Protein AF-A0A6N2CPQ1-F1 (afdb_monomer_lite)

Secondary structure (DSSP, 8-state):
-TTGGGS--HHHHHHHHHHHTTTT-HHHHHHHHHHHHHHHHHHHTTT--S-S--SPPP--EE-SSHHHHHHHHHHHHTHHHHTTS-SSGGG-TT-HHHHHHTT-HHHHHHHHHHTHHHHHHHHHHHHTT-------HHHHHHHHHHHHHHHHHHHHHHHHH-TT-----S-S----HHHHHIIIIIS---B-HHHHHTS-BHHHHT-SEEB-HHHHHHHHHHHHHTTT-------EEP-SB--TT-EE-GGGGG-SBPP-

pLDDT: mean 81.43, std 13.81, range [44.41, 97.12]

Foldseek 3Di:
DVVLCVPPDPVNVVVVVVVVVCPPPPQSVVVVVLVVCQCVVCVVPVVDDDHPDDDDADDAAFDQEDLRLLLLLLLVLLVCLLVLNDLHSLPDPPRLLVCLVVPNPVSLVVLLSHVVVQLVVQLVVQVVPDDPPPDDPVVNVVSSSVSSSVRSNVVSQCQQCNPPDDSPPPPSDLPPVVNLCCCCPVVVHADERNNLSSAAFCCNGVFHYKYALVVFQVVQVVVCVVVVHDDDRFSDDADRHPSDRITGGPVSRPDGHDDD

Radius of gyration: 22.78 Å; chains: 1; bounding box: 50×58×55 Å

Sequence (260 aa):
METALREGTEDAEKVRAQLLARMHDLSEFMKTLKQRFSIWYNRNHNNRLGTLWMDRFKSVLVQGEGNPLQTMAAYIDLNPVRAGLVEDPKDYRWCGYAEAVAGNEKAQRGLEVIWADYARSGIRDAGSGIRDTGSGRRGSDRLMQAASLKSALSAHRSLIFGKGASPWTHKGKLIDRKAAEKVLNAQKGELPLPVVLRCRVRYFTDGVVLGSAEFVRSYAAQWQAGRGREPVVAGTAARGAAWGDLAVVNKMRRAVFGAT

Structure (mmCIF, N/CA/C/O backbone):
data_AF-A0A6N2CPQ1-F1
#
_entry.id   AF-A0A6N2CPQ1-F1
#
loop_
_atom_site.group_PDB
_atom_site.id
_atom_site.type_symbol
_atom_site.label_atom_id
_atom_site.label_alt_id
_atom_site.label_comp_id
_atom_site.label_asym_id
_atom_site.label_entity_id
_atom_site.label_seq_id
_atom_site.pdbx_PDB_ins_code
_atom_site.Cartn_x
_atom_site.Cartn_y
_atom_site.Cartn_z
_atom_site.occupancy
_atom_site.B_iso_or_equiv
_atom_site.auth_seq_id
_atom_site.auth_comp_id
_atom_site.auth_asym_id
_atom_site.auth_atom_id
_atom_site.pdbx_PDB_model_num
ATOM 1 N N . MET A 1 1 ? -27.875 6.771 17.895 1.00 60.75 1 MET A N 1
ATOM 2 C CA . MET A 1 1 ? -26.499 7.309 18.013 1.00 60.75 1 MET A CA 1
ATOM 3 C C . MET A 1 1 ? -26.339 8.573 17.180 1.00 60.75 1 MET A C 1
ATOM 5 O O . MET A 1 1 ? -26.037 9.592 17.771 1.00 60.75 1 MET A O 1
ATOM 9 N N . GLU A 1 2 ? -26.605 8.558 15.866 1.00 63.56 2 GLU A N 1
ATOM 10 C CA . GLU A 1 2 ? -26.601 9.795 15.052 1.00 63.56 2 GLU A CA 1
ATOM 11 C C . GLU A 1 2 ? -27.627 10.833 15.521 1.00 63.56 2 GLU A C 1
ATOM 13 O O . GLU A 1 2 ? -27.307 12.012 15.571 1.00 63.56 2 GLU A O 1
ATOM 18 N N . THR A 1 3 ? -28.823 10.399 15.926 1.00 64.31 3 THR A N 1
ATOM 19 C CA . THR A 1 3 ? -29.860 11.278 16.491 1.00 64.31 3 THR A CA 1
ATOM 20 C C . THR A 1 3 ? -29.404 11.914 17.806 1.00 64.31 3 THR A C 1
ATOM 22 O O . THR A 1 3 ? -29.428 13.128 17.936 1.00 64.31 3 THR A O 1
ATOM 25 N N . ALA A 1 4 ? -28.855 11.109 18.722 1.00 62.09 4 ALA A N 1
ATOM 26 C CA . ALA A 1 4 ? -28.334 11.582 20.006 1.00 62.09 4 ALA A CA 1
ATOM 27 C C . ALA A 1 4 ? -27.177 12.590 19.850 1.00 62.09 4 ALA A C 1
ATOM 29 O O . ALA A 1 4 ? -27.110 13.560 20.586 1.00 62.09 4 ALA A O 1
ATOM 30 N N . LEU A 1 5 ? -26.295 12.418 18.858 1.00 66.88 5 LEU A N 1
ATOM 31 C CA . LEU A 1 5 ? -25.168 13.332 18.611 1.00 66.88 5 LEU A CA 1
ATOM 32 C C . LEU A 1 5 ? -25.581 14.718 18.077 1.00 66.88 5 LEU A C 1
ATOM 34 O O . LEU A 1 5 ? -24.745 15.623 18.061 1.00 66.88 5 LEU A O 1
ATOM 38 N N . ARG A 1 6 ? -26.830 14.889 17.619 1.00 73.12 6 ARG A N 1
ATOM 39 C CA . ARG A 1 6 ? -27.349 16.167 17.099 1.00 73.12 6 ARG A CA 1
ATOM 40 C C . ARG A 1 6 ? -27.916 17.078 18.184 1.00 73.12 6 ARG A C 1
ATOM 42 O O . ARG A 1 6 ? -27.986 18.279 17.963 1.00 73.12 6 ARG A O 1
ATOM 49 N N . GLU A 1 7 ? -28.309 16.525 19.327 1.00 73.44 7 GLU A N 1
ATOM 50 C CA . GLU A 1 7 ? -29.127 17.234 20.320 1.00 73.44 7 GLU A CA 1
ATOM 51 C C . GLU A 1 7 ? -28.307 17.953 21.406 1.00 73.44 7 GLU A C 1
ATOM 53 O O . GLU A 1 7 ? -28.886 18.594 22.274 1.00 73.44 7 GLU A O 1
ATOM 58 N N . GLY A 1 8 ? -26.968 17.897 21.361 1.00 75.38 8 GLY A N 1
ATOM 59 C CA . GLY A 1 8 ? -26.094 18.647 22.284 1.00 75.38 8 GLY A CA 1
ATOM 60 C C . GLY A 1 8 ? -26.306 18.324 23.770 1.00 75.38 8 GLY A C 1
ATOM 61 O O . GLY A 1 8 ? -25.942 19.118 24.632 1.00 75.38 8 GLY A O 1
ATOM 62 N N . THR A 1 9 ? -26.930 17.185 24.074 1.00 86.00 9 THR A N 1
ATOM 63 C CA . THR A 1 9 ? -27.229 16.751 25.440 1.00 86.00 9 THR A CA 1
ATOM 64 C C . THR A 1 9 ? -25.965 16.286 26.164 1.00 86.00 9 THR A C 1
ATOM 66 O O . THR A 1 9 ? -24.956 15.953 25.542 1.00 86.00 9 THR A O 1
ATOM 69 N N . GLU A 1 10 ? -26.013 16.204 27.495 1.00 85.25 10 GLU A N 1
ATOM 70 C CA . GLU A 1 10 ? -24.884 15.710 28.297 1.00 85.25 10 GLU A CA 1
ATOM 71 C C . GLU A 1 10 ? -24.448 14.291 27.875 1.00 85.25 10 GLU A C 1
ATOM 73 O O . GLU A 1 10 ? -23.258 13.982 27.791 1.00 85.25 10 GLU A O 1
ATOM 78 N N . ASP A 1 11 ? -25.411 13.437 27.524 1.00 83.69 11 ASP A N 1
ATOM 79 C CA . ASP A 1 11 ? -25.142 12.100 26.994 1.00 83.69 11 ASP A CA 1
ATOM 80 C C . ASP A 1 11 ? -24.505 12.144 25.597 1.00 83.69 11 ASP A C 1
ATOM 82 O O . ASP A 1 11 ? -23.614 11.344 25.297 1.00 83.69 11 ASP A O 1
ATOM 86 N N . ALA A 1 12 ? -24.903 13.096 24.747 1.00 84.62 12 ALA A N 1
ATOM 87 C CA . ALA A 1 12 ? -24.281 13.313 23.443 1.00 84.62 12 ALA A CA 1
ATOM 88 C C . ALA A 1 12 ? -22.807 13.716 23.577 1.00 84.62 12 ALA A C 1
ATOM 90 O O . ALA A 1 12 ? -21.958 13.196 22.846 1.00 84.62 12 ALA A O 1
ATOM 91 N N . GLU A 1 13 ? -22.494 14.588 24.537 1.00 86.31 13 GLU A N 1
ATOM 92 C CA . GLU A 1 13 ? -21.126 15.021 24.829 1.00 86.31 13 GLU A CA 1
ATOM 93 C C . GLU A 1 13 ? -20.269 13.881 25.393 1.00 86.31 13 GLU A C 1
ATOM 95 O O . GLU A 1 13 ? -19.141 13.673 24.937 1.00 86.31 13 GLU A O 1
ATOM 100 N N . LYS A 1 14 ? -20.821 13.044 26.283 1.00 86.56 14 LYS A N 1
ATOM 101 C CA . LYS A 1 14 ? -20.143 11.817 26.749 1.00 86.56 14 LYS A CA 1
ATOM 102 C C . LYS A 1 14 ? -19.814 10.878 25.587 1.00 86.56 14 LYS A C 1
ATOM 104 O O . LYS A 1 14 ? -18.692 10.374 25.491 1.00 86.56 14 LYS A O 1
ATOM 109 N N . VAL A 1 15 ? -20.757 10.666 24.666 1.00 84.88 15 VAL A N 1
ATOM 110 C CA . VAL A 1 15 ? -20.534 9.837 23.469 1.00 84.88 15 VAL A CA 1
ATOM 111 C C . VAL A 1 15 ? -19.494 10.471 22.539 1.00 84.88 15 VAL A C 1
ATOM 113 O O . VAL A 1 15 ? -18.628 9.763 22.018 1.00 84.88 15 VAL A O 1
ATOM 116 N N . ARG A 1 16 ? -19.528 11.794 22.340 1.00 85.31 16 ARG A N 1
ATOM 117 C CA . ARG A 1 16 ? -18.537 12.521 21.533 1.00 85.31 16 ARG A CA 1
ATOM 118 C C . ARG A 1 16 ? -17.134 12.367 22.116 1.00 85.31 16 ARG A C 1
ATOM 120 O O . ARG A 1 16 ? -16.220 12.018 21.373 1.00 85.31 16 ARG A O 1
ATOM 127 N N . ALA A 1 17 ? -16.971 12.543 23.425 1.00 87.00 17 ALA A N 1
ATOM 128 C CA . ALA A 1 17 ? -15.690 12.368 24.106 1.00 87.00 17 ALA A CA 1
ATOM 129 C C . ALA A 1 17 ? -15.122 10.951 23.909 1.00 87.00 17 ALA A C 1
ATOM 131 O O . ALA A 1 17 ? -13.950 10.790 23.565 1.00 87.00 17 ALA A O 1
ATOM 132 N N . GLN A 1 18 ? -15.965 9.919 24.029 1.00 83.88 18 GLN A N 1
ATOM 133 C CA . GLN A 1 18 ? -15.564 8.529 23.776 1.00 83.88 18 GLN A CA 1
ATOM 134 C C . GLN A 1 18 ? -15.134 8.283 22.323 1.00 83.88 18 GLN A C 1
ATOM 136 O O . GLN A 1 18 ? -14.213 7.506 22.071 1.00 83.88 18 GLN A O 1
ATOM 141 N N . LEU A 1 19 ? -15.793 8.922 21.351 1.00 84.50 19 LEU A N 1
ATOM 142 C CA . LEU A 1 19 ? -15.410 8.823 19.942 1.00 84.50 19 LEU A CA 1
ATOM 143 C C . LEU A 1 19 ? -14.087 9.535 19.661 1.00 84.50 19 LEU A C 1
ATOM 145 O O . LEU A 1 19 ? -13.220 8.953 19.011 1.00 84.50 19 LEU A O 1
ATOM 149 N N . LEU A 1 20 ? -13.916 10.755 20.178 1.00 86.75 20 LEU A N 1
ATOM 150 C CA . LEU A 1 20 ? -12.696 11.547 20.013 1.00 86.75 20 LEU A CA 1
ATOM 151 C C . LEU A 1 20 ? -11.476 10.825 20.592 1.00 86.75 20 LEU A C 1
ATOM 153 O O . LEU A 1 20 ? -10.445 10.747 19.927 1.00 86.75 20 LEU A O 1
ATOM 157 N N . ALA A 1 21 ? -11.615 10.202 21.768 1.00 86.25 21 ALA A N 1
ATOM 158 C CA . ALA A 1 21 ? -10.547 9.420 22.394 1.00 86.25 21 ALA A CA 1
ATOM 159 C C . ALA A 1 21 ? -10.020 8.273 21.504 1.00 86.25 21 ALA A C 1
ATOM 161 O O . ALA A 1 21 ? -8.889 7.825 21.675 1.00 86.25 21 ALA A O 1
ATOM 162 N N . ARG A 1 22 ? -10.818 7.805 20.534 1.00 87.62 22 ARG A N 1
ATOM 163 C CA . ARG A 1 22 ? -10.474 6.698 19.626 1.00 87.62 22 ARG A CA 1
ATOM 164 C C . ARG A 1 22 ? -9.894 7.158 18.284 1.00 87.62 22 ARG A C 1
ATOM 166 O O . ARG A 1 22 ? -9.389 6.320 17.542 1.00 87.62 22 ARG A O 1
ATOM 173 N N . MET A 1 23 ? -9.956 8.450 17.940 1.00 81.88 23 MET A N 1
ATOM 174 C CA . MET A 1 23 ? -9.695 8.950 16.574 1.00 81.88 23 MET A CA 1
ATOM 175 C C . MET A 1 23 ? -8.249 8.800 16.068 1.00 81.88 23 MET A C 1
ATOM 177 O O . MET A 1 23 ? -8.006 8.980 14.877 1.00 81.88 23 MET A O 1
ATOM 181 N N . HIS A 1 24 ? -7.308 8.400 16.923 1.00 84.94 24 HIS A N 1
ATOM 182 C CA . HIS A 1 24 ? -5.911 8.151 16.548 1.00 84.94 24 HIS A CA 1
ATOM 183 C C . HIS A 1 24 ? -5.465 6.699 16.770 1.00 84.94 24 HIS A C 1
ATOM 185 O O . HIS A 1 24 ? -4.297 6.374 16.560 1.00 84.94 24 HIS A O 1
ATOM 191 N N . ASP A 1 25 ? -6.388 5.809 17.148 1.00 90.12 25 ASP A N 1
ATOM 192 C CA . ASP A 1 25 ? -6.114 4.380 17.279 1.00 90.12 25 ASP A CA 1
ATOM 193 C C . ASP A 1 25 ? -6.592 3.631 16.027 1.00 90.12 25 ASP A C 1
ATOM 195 O O . ASP A 1 25 ? -7.787 3.426 15.785 1.00 90.12 25 ASP A O 1
ATOM 199 N N . LEU A 1 26 ? -5.625 3.183 15.221 1.00 90.75 26 LEU A N 1
ATOM 200 C CA . LEU A 1 26 ? -5.887 2.421 14.002 1.00 90.75 26 LEU A CA 1
ATOM 201 C C . LEU A 1 26 ? -6.669 1.125 14.273 1.00 90.75 26 LEU A C 1
ATOM 203 O O . LEU A 1 26 ? -7.480 0.710 13.443 1.00 90.75 26 LEU A O 1
ATOM 207 N N . SER A 1 27 ? -6.453 0.481 15.420 1.00 91.69 27 SER A N 1
ATOM 208 C CA . SER A 1 27 ? -7.159 -0.748 15.790 1.00 91.69 27 SER A CA 1
ATOM 209 C C . SER A 1 27 ? -8.636 -0.479 16.037 1.00 91.69 27 SER A C 1
ATOM 211 O O . SER A 1 27 ? -9.485 -1.232 15.552 1.00 91.69 27 SER A O 1
ATOM 213 N N . GLU A 1 28 ? -8.949 0.615 16.728 1.00 92.44 28 GLU A N 1
ATOM 214 C CA . GLU A 1 28 ? -10.327 1.042 16.974 1.00 92.44 28 GLU A CA 1
ATOM 215 C C . GLU A 1 28 ? -11.036 1.479 15.688 1.00 92.44 28 GLU A C 1
ATOM 217 O O . GLU A 1 28 ? -12.197 1.106 15.459 1.00 92.44 28 GLU A O 1
ATOM 222 N N . PHE A 1 29 ? -10.325 2.184 14.802 1.00 92.00 29 PHE A N 1
ATOM 223 C CA . PHE A 1 29 ? -10.821 2.512 13.467 1.00 92.00 29 PHE A CA 1
ATOM 224 C C . PHE A 1 29 ? -11.155 1.244 12.667 1.00 92.00 29 PHE A C 1
ATOM 226 O O . PHE A 1 29 ? -12.296 1.059 12.232 1.00 92.00 29 PHE A O 1
ATOM 233 N N . MET A 1 30 ? -10.195 0.323 12.530 1.00 94.38 30 MET A N 1
ATOM 234 C CA . MET A 1 30 ? -10.367 -0.900 11.740 1.00 94.38 30 MET A CA 1
ATOM 235 C C . MET A 1 30 ? -11.442 -1.823 12.316 1.00 94.38 30 MET A C 1
ATOM 237 O O . MET A 1 30 ? -12.194 -2.433 11.551 1.00 94.38 30 MET A O 1
ATOM 241 N N . LYS A 1 31 ? -11.553 -1.918 13.647 1.00 92.25 31 LYS A N 1
ATOM 242 C CA . LYS A 1 31 ? -12.623 -2.663 14.327 1.00 92.25 31 LYS A CA 1
ATOM 243 C C . LYS A 1 31 ? -13.991 -2.100 13.957 1.00 92.25 31 LYS A C 1
ATOM 245 O O . LYS A 1 31 ? -14.867 -2.851 13.528 1.00 92.25 31 LYS A O 1
ATOM 250 N N . THR A 1 32 ? -14.151 -0.782 14.067 1.00 91.69 32 THR A N 1
ATOM 251 C CA . THR A 1 32 ? -15.413 -0.098 13.756 1.00 91.69 32 THR A CA 1
ATOM 252 C C . THR A 1 32 ? -15.788 -0.275 12.289 1.00 91.69 32 THR A C 1
ATOM 254 O O . THR A 1 32 ? -16.914 -0.676 11.993 1.00 91.69 32 THR A O 1
ATOM 257 N N . LEU A 1 33 ? -14.836 -0.051 11.378 1.00 93.44 33 LEU A N 1
ATOM 258 C CA . LEU A 1 33 ? -15.023 -0.215 9.937 1.00 93.44 33 LEU A CA 1
ATOM 259 C C . LEU A 1 33 ? -15.486 -1.638 9.593 1.00 93.44 33 LEU A C 1
ATOM 261 O O . LEU A 1 33 ? -16.544 -1.821 8.989 1.00 93.44 33 LEU A O 1
ATOM 265 N N . LYS A 1 34 ? -14.726 -2.654 10.025 1.00 94.44 34 LYS A N 1
ATOM 266 C CA . LYS A 1 34 ? -15.024 -4.063 9.733 1.00 94.44 34 LYS A CA 1
ATOM 267 C C . LYS A 1 34 ? -16.373 -4.496 10.296 1.00 94.44 34 LYS A C 1
ATOM 269 O O . LYS A 1 34 ? -17.116 -5.207 9.614 1.00 94.44 34 LYS A O 1
ATOM 274 N N . GLN A 1 35 ? -16.702 -4.077 11.518 1.00 92.62 35 GLN A N 1
ATOM 275 C CA . GLN A 1 35 ? -17.966 -4.430 12.160 1.00 92.62 35 GLN A CA 1
ATOM 276 C C . GLN A 1 35 ? -19.154 -3.794 11.433 1.00 92.62 35 GLN A C 1
ATOM 278 O O . GLN A 1 35 ? -20.087 -4.502 11.055 1.00 92.62 35 GLN A O 1
ATOM 283 N N . ARG A 1 36 ? -19.113 -2.475 11.196 1.00 93.62 36 ARG A N 1
ATOM 284 C CA . ARG A 1 36 ? -20.202 -1.746 10.528 1.00 93.62 36 ARG A CA 1
ATOM 285 C C . ARG A 1 36 ? -20.434 -2.267 9.114 1.00 93.62 36 ARG A C 1
ATOM 287 O O . ARG A 1 36 ? -21.580 -2.520 8.750 1.00 93.62 36 ARG A O 1
ATOM 294 N N . PHE A 1 37 ? -19.358 -2.503 8.365 1.00 95.44 37 PHE A N 1
ATOM 295 C CA . PHE A 1 37 ? -19.455 -3.050 7.017 1.00 95.44 37 PHE A CA 1
ATOM 296 C C . PHE A 1 37 ? -20.004 -4.480 7.007 1.00 95.44 37 PHE A C 1
ATOM 298 O O . PHE A 1 37 ? -20.871 -4.769 6.195 1.00 95.44 37 PHE A O 1
ATOM 305 N N . SER A 1 38 ? -19.583 -5.358 7.930 1.00 95.06 38 SER A N 1
ATOM 306 C CA . SER A 1 38 ? -20.130 -6.727 8.003 1.00 95.06 38 SER A CA 1
ATOM 307 C C . SER A 1 38 ? -21.630 -6.724 8.280 1.00 95.06 38 SER A C 1
ATOM 309 O O . SER A 1 38 ? -22.371 -7.462 7.641 1.00 95.06 38 SER A O 1
ATOM 311 N N . ILE A 1 39 ? -22.082 -5.876 9.212 1.00 93.94 39 ILE A N 1
ATOM 312 C CA . ILE A 1 39 ? -23.504 -5.744 9.552 1.00 93.94 39 ILE A CA 1
ATOM 313 C C . ILE A 1 39 ? -24.304 -5.292 8.329 1.00 93.94 39 ILE A C 1
ATOM 315 O O . ILE A 1 39 ? -25.324 -5.897 8.013 1.00 93.94 39 ILE A O 1
ATOM 319 N N . TRP A 1 40 ? -23.846 -4.237 7.652 1.00 95.81 40 TRP A N 1
ATOM 320 C CA . TRP A 1 40 ? -24.489 -3.741 6.437 1.00 95.81 40 TRP A CA 1
ATOM 321 C C . TRP A 1 40 ? -24.489 -4.804 5.331 1.00 95.81 40 TRP A C 1
ATOM 323 O O . TRP A 1 40 ? -25.544 -5.164 4.822 1.00 95.81 40 TRP A O 1
ATOM 333 N N . TYR A 1 41 ? -23.329 -5.383 5.019 1.00 96.12 41 TYR A N 1
ATOM 334 C CA . TYR A 1 41 ? -23.179 -6.355 3.940 1.00 96.12 41 TYR A CA 1
ATOM 335 C C . TYR A 1 41 ? -24.065 -7.584 4.151 1.00 96.12 41 TYR A C 1
ATOM 337 O O . TYR A 1 41 ? -24.803 -7.958 3.244 1.00 96.12 41 TYR A O 1
ATOM 345 N N . ASN A 1 42 ? -24.047 -8.171 5.352 1.00 95.56 42 ASN A N 1
ATOM 346 C CA . ASN A 1 42 ? -24.849 -9.349 5.677 1.00 95.56 42 ASN A CA 1
ATOM 347 C C . ASN A 1 42 ? -26.350 -9.078 5.527 1.00 95.56 42 ASN A C 1
ATOM 349 O O . ASN A 1 42 ? -27.054 -9.891 4.935 1.00 95.56 42 ASN A O 1
ATOM 353 N N . ARG A 1 43 ? -26.834 -7.917 5.993 1.00 94.88 43 ARG A N 1
ATOM 354 C CA . ARG A 1 43 ? -28.240 -7.513 5.818 1.00 94.88 43 ARG A CA 1
ATOM 355 C C . ARG A 1 43 ? -28.605 -7.350 4.344 1.00 94.88 43 ARG A C 1
ATOM 357 O O . ARG A 1 43 ? -29.664 -7.803 3.926 1.00 94.88 43 ARG A O 1
ATOM 364 N N . ASN A 1 44 ? -27.719 -6.739 3.562 1.00 96.31 44 ASN A N 1
ATOM 365 C CA . ASN A 1 44 ? -27.952 -6.445 2.150 1.00 96.31 44 ASN A CA 1
ATOM 366 C C . ASN A 1 44 ? -27.745 -7.651 1.213 1.00 96.31 44 ASN A C 1
ATOM 368 O O . ASN A 1 44 ? -28.163 -7.583 0.063 1.00 96.31 44 ASN A O 1
ATOM 372 N N . HIS A 1 45 ? -27.142 -8.748 1.685 1.00 93.81 45 HIS A N 1
ATOM 373 C CA . HIS A 1 45 ? -26.876 -9.958 0.896 1.00 93.81 45 HIS A CA 1
ATOM 374 C C . HIS A 1 45 ? -27.560 -11.168 1.537 1.00 93.81 45 HIS A C 1
ATOM 376 O O . HIS A 1 45 ? -26.923 -11.995 2.193 1.00 93.81 45 HIS A O 1
ATOM 382 N N . ASN A 1 46 ? -28.882 -11.237 1.352 1.00 94.06 46 ASN A N 1
ATOM 383 C CA . ASN A 1 46 ? -29.736 -12.359 1.761 1.00 94.06 46 ASN A CA 1
ATOM 384 C C . ASN A 1 46 ? -29.685 -12.670 3.263 1.00 94.06 46 ASN A C 1
ATOM 386 O O . ASN A 1 46 ? -29.792 -13.827 3.661 1.00 94.06 46 ASN A O 1
ATOM 390 N N . ASN A 1 47 ? -29.518 -11.636 4.093 1.00 93.38 47 ASN A N 1
ATOM 391 C CA . ASN A 1 47 ? -29.453 -11.768 5.546 1.00 93.38 47 ASN A CA 1
ATOM 392 C C . ASN A 1 47 ? -28.431 -12.833 6.003 1.00 93.38 47 ASN A C 1
ATOM 394 O O . ASN A 1 47 ? -28.707 -13.639 6.894 1.00 93.38 47 ASN A O 1
ATOM 398 N N . ARG A 1 48 ? -27.257 -12.859 5.352 1.00 95.06 48 ARG A N 1
ATOM 399 C CA . ARG A 1 48 ? -26.163 -13.796 5.646 1.00 95.06 48 ARG A CA 1
ATOM 400 C C . ARG A 1 48 ? -25.823 -13.811 7.136 1.00 95.06 48 ARG A C 1
ATOM 402 O O . ARG A 1 48 ? -25.769 -12.772 7.791 1.00 95.06 48 ARG A O 1
ATOM 409 N N . LEU A 1 49 ? -25.485 -14.989 7.648 1.00 88.50 49 LEU A N 1
ATOM 410 C CA . LEU A 1 49 ? -24.978 -15.170 9.006 1.00 88.50 49 LEU A CA 1
ATOM 411 C C . LEU A 1 49 ? -23.464 -15.426 8.980 1.00 88.50 49 LEU A C 1
ATOM 413 O O . LEU A 1 49 ? -22.929 -15.963 8.010 1.00 88.50 49 LEU A O 1
ATOM 417 N N . GLY A 1 50 ? -22.773 -15.043 10.054 1.00 86.94 50 GLY A N 1
ATOM 418 C CA . GLY A 1 50 ? -21.342 -15.303 10.232 1.00 86.94 50 GLY A CA 1
ATOM 419 C C . GLY A 1 50 ? -20.408 -14.153 9.840 1.00 86.94 50 GLY A C 1
ATOM 420 O O . GLY A 1 50 ? -20.825 -13.015 9.599 1.00 86.94 50 GLY A O 1
ATOM 421 N N . THR A 1 51 ? -19.108 -14.453 9.847 1.00 88.88 51 THR A N 1
ATOM 422 C CA . THR A 1 51 ? -18.035 -13.481 9.619 1.00 88.88 51 THR A CA 1
ATOM 423 C C . THR A 1 51 ? -17.854 -13.182 8.130 1.00 88.88 51 THR A C 1
ATOM 425 O O . THR A 1 51 ? -17.928 -14.063 7.276 1.00 88.88 51 THR A O 1
ATOM 428 N N . LEU A 1 52 ? -17.612 -11.908 7.810 1.00 92.75 52 LEU A N 1
ATOM 429 C CA . LEU A 1 52 ? -17.250 -11.474 6.456 1.00 92.75 52 LEU A CA 1
ATOM 430 C C . LEU A 1 52 ? -15.730 -11.440 6.247 1.00 92.75 52 LEU A C 1
ATOM 432 O O . LEU A 1 52 ? -15.232 -11.667 5.150 1.00 92.75 52 LEU A O 1
ATOM 436 N N . TRP A 1 53 ? -14.987 -11.142 7.311 1.00 91.56 53 TRP A N 1
ATOM 437 C CA . TRP A 1 53 ? -13.537 -10.993 7.288 1.00 91.56 53 TRP A CA 1
ATOM 438 C C . TRP A 1 53 ? -12.875 -12.249 7.851 1.00 91.56 53 TRP A C 1
ATOM 440 O O . TRP A 1 53 ? -13.343 -12.776 8.858 1.00 91.56 53 TRP A O 1
ATOM 450 N N . ME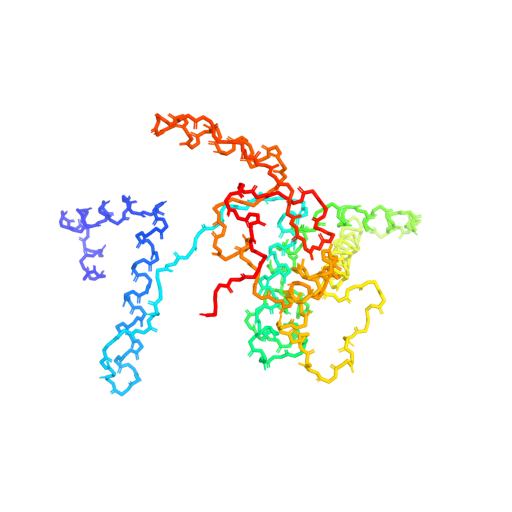T A 1 54 ? -11.771 -12.687 7.244 1.00 87.06 54 MET A N 1
ATOM 451 C CA . MET A 1 54 ? -11.002 -13.837 7.739 1.00 87.06 54 MET A CA 1
ATOM 452 C C . MET A 1 54 ? -10.110 -13.451 8.925 1.00 87.06 54 MET A C 1
ATOM 454 O O . MET A 1 54 ? -10.320 -13.908 10.042 1.00 87.06 54 MET A O 1
ATOM 458 N N . ASP A 1 55 ? -9.145 -12.557 8.692 1.00 87.62 55 ASP A N 1
ATOM 459 C CA . ASP A 1 55 ? -8.085 -12.246 9.654 1.00 87.62 55 ASP A CA 1
ATOM 460 C C . ASP A 1 55 ? -8.175 -10.836 10.259 1.00 87.62 55 ASP A C 1
ATOM 462 O O . ASP A 1 55 ? -8.853 -9.914 9.769 1.00 87.62 55 ASP A O 1
ATOM 466 N N . ARG A 1 56 ? -7.392 -10.635 11.328 1.00 88.44 56 ARG A N 1
ATOM 467 C CA . ARG A 1 56 ? -7.062 -9.299 11.846 1.00 88.44 56 ARG A CA 1
ATOM 468 C C . ARG A 1 56 ? -6.341 -8.473 10.778 1.00 88.44 56 ARG A C 1
ATOM 470 O O . ARG A 1 56 ? -5.678 -9.009 9.895 1.00 88.44 56 ARG A O 1
ATOM 477 N N . PHE A 1 57 ? -6.491 -7.148 10.848 1.00 90.31 57 PHE A N 1
ATOM 478 C CA . PHE A 1 57 ? -5.756 -6.273 9.935 1.00 90.31 57 PHE A CA 1
ATOM 479 C C . PHE A 1 57 ? -4.251 -6.368 10.215 1.00 90.31 57 PHE A C 1
ATOM 481 O O . PHE A 1 57 ? -3.830 -6.638 11.342 1.00 90.31 57 PHE A O 1
ATOM 488 N N . LYS A 1 58 ? -3.454 -6.170 9.169 1.00 87.75 58 LYS A N 1
ATOM 489 C CA . LYS A 1 58 ? -2.000 -6.061 9.262 1.00 87.75 58 LYS A CA 1
ATOM 490 C C . LYS A 1 58 ? -1.629 -4.584 9.210 1.00 87.75 58 LYS A C 1
ATOM 492 O O . LYS A 1 58 ? -2.310 -3.812 8.539 1.00 87.75 58 LYS A O 1
ATOM 497 N N . SER A 1 59 ? -0.575 -4.206 9.923 1.00 89.06 59 SER A N 1
ATOM 498 C CA . SER A 1 59 ? -0.040 -2.847 9.923 1.00 89.06 59 SER A CA 1
ATOM 499 C C . SER A 1 59 ? 1.470 -2.927 9.786 1.00 89.06 59 SER A C 1
ATOM 501 O O . SER A 1 59 ? 2.123 -3.589 10.592 1.00 89.06 59 SER A O 1
ATOM 503 N N . VAL A 1 60 ? 1.993 -2.286 8.745 1.00 90.44 60 VAL A N 1
ATOM 504 C CA . VAL A 1 60 ? 3.424 -2.195 8.459 1.00 90.44 60 VAL A CA 1
ATOM 505 C C . VAL A 1 60 ? 3.776 -0.716 8.458 1.00 90.44 60 VAL A C 1
ATOM 507 O O . VAL A 1 60 ? 3.187 0.048 7.695 1.00 90.44 60 VAL A O 1
ATOM 510 N N . LEU A 1 61 ? 4.724 -0.305 9.298 1.00 92.50 61 LEU A N 1
ATOM 511 C CA . LEU A 1 61 ? 5.264 1.048 9.234 1.00 92.50 61 LEU A CA 1
ATOM 512 C C . LEU A 1 61 ? 6.189 1.162 8.020 1.00 92.50 61 LEU A C 1
ATOM 514 O O . LEU A 1 61 ? 7.111 0.364 7.880 1.00 92.50 61 LEU A O 1
ATOM 518 N N . VAL A 1 62 ? 5.966 2.151 7.160 1.00 94.00 62 VAL A N 1
ATOM 519 C CA . VAL A 1 62 ? 6.760 2.357 5.941 1.00 94.00 62 VAL A CA 1
ATOM 520 C C . VAL A 1 62 ? 7.459 3.708 6.022 1.00 94.00 62 VAL A C 1
ATOM 522 O O . VAL A 1 62 ? 6.823 4.699 6.378 1.00 94.00 62 VAL A O 1
ATOM 525 N N . GLN A 1 63 ? 8.751 3.756 5.692 1.00 95.12 63 GLN A N 1
ATOM 526 C CA . GLN A 1 63 ? 9.459 5.024 5.521 1.00 95.12 63 GLN A CA 1
ATOM 527 C C . GLN A 1 63 ? 8.793 5.833 4.400 1.00 95.12 63 GLN A C 1
ATOM 529 O O . GLN A 1 63 ? 8.608 5.333 3.292 1.00 95.12 63 GLN A O 1
ATOM 534 N N . GLY A 1 64 ? 8.410 7.073 4.704 1.00 93.31 64 GLY A N 1
ATOM 535 C CA . GLY A 1 64 ? 7.536 7.904 3.867 1.00 93.31 64 GLY A CA 1
ATOM 536 C C . GLY A 1 64 ? 8.192 8.544 2.644 1.00 93.31 64 GLY A C 1
ATOM 537 O O . GLY A 1 64 ? 7.671 9.531 2.140 1.00 93.31 64 GLY A O 1
ATOM 538 N N . GLU A 1 65 ? 9.322 8.022 2.179 1.00 91.88 65 GLU A N 1
ATOM 539 C CA . GLU A 1 65 ? 10.083 8.578 1.062 1.00 91.88 65 GLU A CA 1
ATOM 540 C C . GLU A 1 65 ? 10.937 7.503 0.382 1.00 91.88 65 GLU A C 1
ATOM 542 O O . GLU A 1 65 ? 11.120 6.400 0.909 1.00 91.88 65 GLU A O 1
ATOM 547 N N . GLY A 1 66 ? 11.462 7.846 -0.796 1.00 92.75 66 GLY A N 1
ATOM 548 C CA . GLY A 1 66 ? 12.429 7.035 -1.522 1.00 92.75 66 GLY A CA 1
ATOM 549 C C . GLY A 1 66 ? 11.927 5.640 -1.905 1.00 92.75 66 GLY A C 1
ATOM 550 O O . GLY A 1 66 ? 10.732 5.381 -2.083 1.00 92.75 66 GLY A O 1
ATOM 551 N N . ASN A 1 67 ? 12.882 4.724 -2.039 1.00 93.19 67 ASN A N 1
ATOM 552 C CA . ASN A 1 67 ? 12.653 3.361 -2.503 1.00 93.19 67 ASN A CA 1
ATOM 553 C C . ASN A 1 67 ? 11.652 2.547 -1.640 1.00 93.19 67 ASN A C 1
ATOM 555 O O . ASN A 1 67 ? 10.829 1.837 -2.229 1.00 93.19 67 ASN A O 1
ATOM 559 N N . PRO A 1 68 ? 11.610 2.655 -0.291 1.00 94.06 68 PRO A N 1
ATOM 560 C CA . PRO A 1 68 ? 10.593 1.972 0.516 1.00 94.06 68 PRO A CA 1
ATOM 561 C C . PRO A 1 68 ? 9.152 2.356 0.157 1.00 94.06 68 PRO A C 1
ATOM 563 O O . PRO A 1 68 ? 8.309 1.471 -0.028 1.00 94.06 68 PRO A O 1
ATOM 566 N N . LEU A 1 69 ? 8.875 3.657 0.010 1.00 95.31 69 LEU A N 1
ATOM 567 C CA . LEU A 1 69 ? 7.549 4.147 -0.363 1.00 95.31 69 LEU A CA 1
ATOM 568 C C . LEU A 1 69 ? 7.191 3.747 -1.803 1.00 95.31 69 LEU A C 1
ATOM 570 O O . LEU A 1 69 ? 6.089 3.253 -2.047 1.00 95.31 69 LEU A O 1
ATOM 574 N N . GLN A 1 70 ? 8.133 3.895 -2.740 1.00 95.44 70 GLN A N 1
ATOM 575 C CA . GLN A 1 70 ? 7.963 3.521 -4.153 1.00 95.44 70 GLN A CA 1
ATOM 576 C C . GLN A 1 70 ? 7.642 2.033 -4.316 1.00 95.44 70 GLN A C 1
ATOM 578 O O . GLN A 1 70 ? 6.706 1.661 -5.029 1.00 95.44 70 GLN A O 1
ATOM 583 N N . THR A 1 71 ? 8.384 1.182 -3.606 1.00 94.88 71 THR A N 1
ATOM 584 C CA . THR A 1 71 ? 8.202 -0.271 -3.639 1.00 94.88 71 THR A CA 1
ATOM 585 C C . THR A 1 71 ? 6.869 -0.678 -3.015 1.00 94.88 71 THR A C 1
ATOM 587 O O . THR A 1 71 ? 6.175 -1.524 -3.577 1.00 94.88 71 THR A O 1
ATOM 590 N N . MET A 1 72 ? 6.466 -0.063 -1.896 1.00 95.50 72 MET A N 1
ATOM 591 C CA . MET A 1 72 ? 5.159 -0.331 -1.285 1.00 95.50 72 MET A CA 1
ATOM 592 C C . MET A 1 72 ? 4.004 0.094 -2.201 1.00 95.50 72 MET A C 1
ATOM 594 O O . MET A 1 72 ? 3.054 -0.669 -2.368 1.00 95.50 72 MET A O 1
ATOM 598 N N . ALA A 1 73 ? 4.092 1.269 -2.832 1.00 96.06 73 ALA A N 1
ATOM 599 C CA . ALA A 1 73 ? 3.081 1.737 -3.778 1.00 96.06 73 ALA A CA 1
ATOM 600 C C . ALA A 1 73 ? 2.920 0.757 -4.952 1.00 96.06 73 ALA A C 1
ATOM 602 O O . ALA A 1 73 ? 1.825 0.251 -5.186 1.00 96.06 73 ALA A O 1
ATOM 603 N N . ALA A 1 74 ? 4.027 0.387 -5.607 1.00 95.06 74 ALA A N 1
ATOM 604 C CA . ALA A 1 74 ? 4.010 -0.598 -6.689 1.00 95.06 74 ALA A CA 1
ATOM 605 C C . ALA A 1 74 ? 3.498 -1.971 -6.226 1.00 95.06 74 ALA A C 1
ATOM 607 O O . ALA A 1 74 ? 2.757 -2.640 -6.950 1.00 95.06 74 ALA A O 1
ATOM 608 N N . TYR A 1 75 ? 3.850 -2.395 -5.007 1.00 94.81 75 TYR A N 1
ATOM 609 C CA . TYR A 1 75 ? 3.319 -3.622 -4.427 1.00 94.81 75 TYR A CA 1
ATOM 610 C C . TYR A 1 75 ? 1.797 -3.544 -4.283 1.00 94.81 75 TYR A C 1
ATOM 612 O O . TYR A 1 75 ? 1.117 -4.485 -4.684 1.00 94.81 75 TYR A O 1
ATOM 620 N N . ILE A 1 76 ? 1.242 -2.447 -3.764 1.00 95.50 76 ILE A N 1
ATOM 621 C CA . ILE A 1 76 ? -0.208 -2.266 -3.609 1.00 95.50 76 ILE A CA 1
ATOM 622 C C . ILE A 1 76 ? -0.910 -2.241 -4.968 1.00 95.50 76 ILE A C 1
ATOM 624 O O . ILE A 1 76 ? -1.886 -2.971 -5.145 1.00 95.50 76 ILE A O 1
ATOM 628 N N . ASP A 1 77 ? -0.398 -1.472 -5.928 1.00 96.19 77 ASP A N 1
ATOM 629 C CA . ASP A 1 77 ? -1.005 -1.340 -7.257 1.00 96.19 77 ASP A CA 1
ATOM 630 C C . ASP A 1 77 ? -0.988 -2.662 -8.039 1.00 96.19 77 ASP A C 1
ATOM 632 O O . ASP A 1 77 ? -1.879 -2.916 -8.841 1.00 96.19 77 ASP A O 1
ATOM 636 N N . LEU A 1 78 ? -0.055 -3.571 -7.738 1.00 93.75 78 LEU A N 1
ATOM 637 C CA . LEU A 1 78 ? -0.015 -4.923 -8.306 1.00 93.75 78 LEU A CA 1
ATOM 638 C C . LEU A 1 78 ? -0.965 -5.938 -7.641 1.00 93.75 78 LEU A C 1
ATOM 640 O O . LEU A 1 78 ? -1.066 -7.063 -8.128 1.00 93.75 78 LEU A O 1
ATOM 644 N N . ASN A 1 79 ? -1.686 -5.588 -6.567 1.00 94.00 79 ASN A N 1
ATOM 645 C CA . ASN A 1 79 ? -2.696 -6.471 -5.956 1.00 94.00 79 ASN A CA 1
ATOM 646 C C . ASN A 1 79 ? -3.688 -7.091 -6.963 1.00 94.00 79 ASN A C 1
ATOM 648 O O . ASN A 1 79 ? -3.836 -8.314 -6.935 1.00 94.00 79 ASN A O 1
ATOM 652 N N . PRO A 1 80 ? -4.360 -6.321 -7.844 1.00 93.25 80 PRO A N 1
ATOM 653 C CA . PRO A 1 80 ? -5.316 -6.885 -8.798 1.00 93.25 80 PRO A CA 1
ATOM 654 C C . PRO A 1 80 ? -4.660 -7.829 -9.815 1.00 93.25 80 PRO A C 1
ATOM 656 O O . PRO A 1 80 ? -5.269 -8.830 -10.185 1.00 93.25 80 PRO A O 1
ATOM 659 N N . VAL A 1 81 ? -3.396 -7.589 -10.186 1.00 89.94 81 VAL A N 1
ATOM 660 C CA . VAL A 1 81 ? -2.617 -8.516 -11.027 1.00 89.94 81 VAL A CA 1
ATOM 661 C C . VAL A 1 81 ? -2.334 -9.818 -10.282 1.00 89.94 81 VAL A C 1
ATOM 663 O O . VAL A 1 81 ? -2.537 -10.904 -10.818 1.00 89.94 81 VAL A O 1
ATOM 666 N N . ARG A 1 82 ? -1.926 -9.737 -9.009 1.00 88.75 82 ARG A N 1
ATOM 667 C CA . ARG A 1 82 ? -1.695 -10.927 -8.170 1.00 88.75 82 ARG A CA 1
ATOM 668 C C . ARG A 1 82 ? -2.960 -11.740 -7.917 1.00 88.75 82 ARG A C 1
ATOM 670 O O . ARG A 1 82 ? -2.873 -12.951 -7.751 1.00 88.75 82 ARG A O 1
ATOM 677 N N . ALA A 1 83 ? -4.111 -11.077 -7.872 1.00 89.69 83 ALA A N 1
ATOM 678 C CA . ALA A 1 83 ? -5.414 -11.716 -7.746 1.00 89.69 83 ALA A CA 1
ATOM 679 C C . ALA A 1 83 ? -5.925 -12.318 -9.070 1.00 89.69 83 ALA A C 1
ATOM 681 O O . ALA A 1 83 ? -6.970 -12.961 -9.067 1.00 89.69 83 ALA A O 1
ATOM 682 N N . GLY A 1 84 ? -5.215 -12.114 -10.188 1.00 88.12 84 GLY A N 1
ATOM 683 C CA . GLY A 1 84 ? -5.628 -12.585 -11.511 1.00 88.12 84 GLY A CA 1
ATOM 684 C C . GLY A 1 84 ? -6.827 -11.831 -12.092 1.00 88.12 84 GLY A C 1
ATOM 685 O O . GLY A 1 84 ? -7.491 -12.353 -12.980 1.00 88.12 84 GLY A O 1
ATOM 686 N N . LEU A 1 85 ? -7.128 -10.631 -11.583 1.00 90.06 85 LEU A N 1
ATOM 687 C CA . LEU A 1 85 ? -8.264 -9.822 -12.041 1.00 90.06 85 LEU A CA 1
ATOM 688 C C . LEU A 1 85 ? -7.950 -9.063 -13.335 1.00 90.06 85 LEU A C 1
ATOM 690 O O . LEU A 1 85 ? -8.847 -8.837 -14.140 1.00 90.06 85 LEU A O 1
ATOM 694 N N . VAL A 1 86 ? -6.693 -8.650 -13.511 1.00 89.88 86 VAL A N 1
ATOM 695 C CA . VAL A 1 86 ? -6.198 -7.892 -14.672 1.00 89.88 86 VAL A CA 1
ATOM 696 C C . VAL A 1 86 ? -4.747 -8.271 -14.968 1.00 89.88 86 VAL A C 1
ATOM 698 O O . VAL A 1 86 ? -4.038 -8.750 -14.084 1.00 89.88 86 VAL A O 1
ATOM 701 N N . GLU A 1 87 ? -4.274 -8.012 -16.186 1.00 85.50 87 GLU A N 1
ATOM 702 C CA . GLU A 1 87 ? -2.859 -8.201 -16.551 1.00 85.50 87 GLU A CA 1
ATOM 703 C C . GLU A 1 87 ? -2.008 -6.943 -16.298 1.00 85.50 87 GLU A C 1
ATOM 705 O O . GLU A 1 87 ? -0.819 -7.040 -15.976 1.00 85.50 87 GLU A O 1
ATOM 710 N N . ASP A 1 88 ? -2.619 -5.760 -16.390 1.00 90.06 88 ASP A N 1
ATOM 711 C CA . ASP A 1 88 ? -2.001 -4.462 -16.121 1.00 90.06 88 ASP A CA 1
ATOM 712 C C . ASP A 1 88 ? -2.777 -3.748 -15.004 1.00 90.06 88 ASP A C 1
ATOM 714 O O . ASP A 1 88 ? -4.002 -3.633 -15.089 1.00 90.06 88 ASP A O 1
ATOM 718 N N . PRO A 1 89 ? -2.111 -3.243 -13.949 1.00 93.56 89 PRO A N 1
ATOM 719 C CA . PRO A 1 89 ? -2.797 -2.553 -12.859 1.00 93.56 89 PRO A CA 1
ATOM 720 C C . PRO A 1 89 ? -3.611 -1.336 -13.315 1.00 93.56 89 PRO A C 1
ATOM 722 O O . PRO A 1 89 ? -4.601 -1.005 -12.666 1.00 93.56 89 PRO A O 1
ATOM 725 N N . LYS A 1 90 ? -3.248 -0.699 -14.442 1.00 94.50 90 LYS A N 1
ATOM 726 C CA . LYS A 1 90 ? -4.010 0.436 -14.990 1.00 94.50 90 LYS A CA 1
ATOM 727 C C . LYS A 1 90 ? -5.434 0.056 -15.426 1.00 94.50 90 LYS A C 1
ATOM 729 O O . LYS A 1 90 ? -6.279 0.936 -15.541 1.00 94.50 90 LYS A O 1
ATOM 734 N N . ASP A 1 91 ? -5.689 -1.230 -15.669 1.00 94.44 91 ASP A N 1
ATOM 735 C CA . ASP A 1 91 ? -6.985 -1.731 -16.133 1.00 94.44 91 ASP A CA 1
ATOM 736 C C . ASP A 1 91 ? -7.928 -2.056 -14.955 1.00 94.44 91 ASP A C 1
ATOM 738 O O . ASP A 1 91 ? -9.078 -2.448 -15.154 1.00 94.44 91 ASP A O 1
ATOM 742 N N . TYR A 1 92 ? -7.470 -1.883 -13.707 1.00 95.81 92 TYR A N 1
ATOM 743 C CA . TYR A 1 92 ? -8.285 -2.093 -12.514 1.00 95.81 92 TYR A CA 1
ATOM 744 C C . TYR A 1 92 ? -8.817 -0.775 -11.952 1.00 95.81 92 TYR A C 1
ATOM 746 O O . TYR A 1 92 ? -8.064 0.062 -11.458 1.00 95.81 92 TYR A O 1
ATOM 754 N N . ARG A 1 93 ? -10.145 -0.626 -11.938 1.00 94.31 93 ARG A N 1
ATOM 755 C CA . ARG A 1 93 ? -10.831 0.607 -11.519 1.00 94.31 93 ARG A CA 1
ATOM 756 C C . ARG A 1 93 ? -10.450 1.112 -10.121 1.00 94.31 93 ARG A C 1
ATOM 758 O O . ARG A 1 93 ? -10.453 2.311 -9.894 1.00 94.31 93 ARG A O 1
ATOM 765 N N . TRP A 1 94 ? -10.150 0.227 -9.170 1.00 94.62 94 TRP A N 1
ATOM 766 C CA . TRP A 1 94 ? -9.833 0.612 -7.785 1.00 94.62 94 TRP A CA 1
ATOM 767 C C . TRP A 1 94 ? -8.322 0.628 -7.502 1.00 94.62 94 TRP A C 1
ATOM 769 O O . TRP A 1 94 ? -7.886 0.243 -6.416 1.00 94.62 94 TRP A O 1
ATOM 779 N N . CYS A 1 95 ? -7.518 1.036 -8.487 1.00 95.38 95 CYS A N 1
ATOM 780 C CA . CYS A 1 95 ? -6.064 1.174 -8.388 1.00 95.38 95 CYS A CA 1
ATOM 781 C C . CYS A 1 95 ? -5.660 2.656 -8.441 1.00 95.38 95 CYS A C 1
ATOM 783 O O . CYS A 1 95 ? -6.113 3.403 -9.307 1.00 95.38 95 CYS A O 1
ATOM 785 N N . GLY A 1 96 ? -4.787 3.088 -7.523 1.00 95.12 96 GLY A N 1
ATOM 786 C CA . GLY A 1 96 ? -4.335 4.482 -7.461 1.00 95.12 96 GLY A CA 1
ATOM 787 C C . GLY A 1 96 ? -3.515 4.875 -8.688 1.00 95.12 96 GLY A C 1
ATOM 788 O O . GLY A 1 96 ? -3.697 5.962 -9.236 1.00 95.12 96 GLY A O 1
ATOM 789 N N . TYR A 1 97 ? -2.671 3.962 -9.173 1.00 96.06 97 TYR A N 1
ATOM 790 C CA . TYR A 1 97 ? -1.960 4.145 -10.436 1.00 96.06 97 TYR A CA 1
ATOM 791 C C . TYR A 1 97 ? -2.909 4.253 -11.643 1.00 96.06 97 TYR A C 1
ATOM 793 O O . TYR A 1 97 ? -2.708 5.127 -12.486 1.00 96.06 97 TYR A O 1
ATOM 801 N N . ALA A 1 98 ? -3.965 3.431 -11.713 1.00 96.44 98 ALA A N 1
ATOM 802 C CA . ALA A 1 98 ? -4.970 3.514 -12.778 1.00 96.44 98 ALA A CA 1
ATOM 803 C C . ALA A 1 98 ? -5.662 4.885 -12.812 1.00 96.44 98 ALA A C 1
ATOM 805 O O . ALA A 1 98 ? -5.738 5.515 -13.865 1.00 96.44 98 ALA A O 1
ATOM 806 N N . GLU A 1 99 ? -6.084 5.387 -11.649 1.00 97.12 99 GLU A N 1
ATOM 807 C CA . GLU A 1 99 ? -6.674 6.723 -11.505 1.00 97.12 99 GLU A CA 1
ATOM 808 C C . GLU A 1 99 ? -5.708 7.831 -11.961 1.00 97.12 99 GLU A C 1
ATOM 810 O O . GLU A 1 99 ? -6.111 8.759 -12.665 1.00 97.12 99 GLU A O 1
ATOM 815 N N . ALA A 1 100 ? -4.418 7.729 -11.618 1.00 96.25 100 ALA A N 1
ATOM 816 C CA . ALA A 1 100 ? -3.410 8.700 -12.049 1.00 96.25 100 ALA A CA 1
ATOM 817 C C . ALA A 1 100 ? -3.228 8.706 -13.578 1.00 96.25 100 ALA A C 1
ATOM 819 O O . ALA A 1 100 ? -3.156 9.778 -14.189 1.00 96.25 100 ALA A O 1
ATOM 820 N N . VAL A 1 101 ? -3.197 7.520 -14.199 1.00 94.88 101 VAL A N 1
ATOM 821 C CA . VAL A 1 101 ? -3.14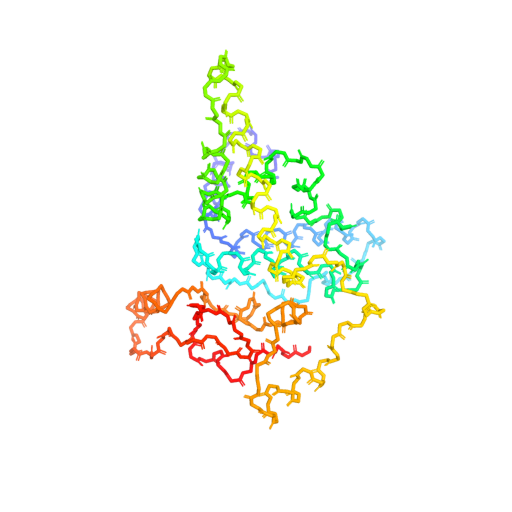6 7.349 -15.663 1.00 94.88 101 VAL A CA 1
ATOM 822 C C . VAL A 1 101 ? -4.409 7.901 -16.331 1.00 94.88 101 VAL A C 1
ATOM 824 O O . VAL A 1 101 ? -4.313 8.507 -17.395 1.00 94.88 101 VAL A O 1
ATOM 827 N N . ALA A 1 102 ? -5.573 7.745 -15.698 1.00 95.69 102 ALA A N 1
ATOM 828 C CA . ALA A 1 102 ? -6.858 8.234 -16.198 1.00 95.69 102 ALA A CA 1
ATOM 829 C C . ALA A 1 102 ? -7.047 9.759 -16.070 1.00 95.69 102 ALA A C 1
ATOM 831 O O . ALA A 1 102 ? -8.055 10.286 -16.537 1.00 95.69 102 ALA A O 1
ATOM 832 N N . GLY A 1 103 ? -6.100 10.480 -15.461 1.00 95.06 103 GLY A N 1
ATOM 833 C CA . GLY A 1 103 ? -6.162 11.939 -15.350 1.00 95.06 103 GLY A CA 1
ATOM 834 C C . GLY A 1 103 ? -6.620 12.471 -13.991 1.00 95.06 103 GLY A C 1
ATOM 835 O O . GLY A 1 103 ? -6.804 13.677 -13.850 1.00 95.06 103 GLY A O 1
ATOM 836 N N . ASN A 1 104 ? -6.819 11.616 -12.982 1.00 96.75 104 ASN A N 1
ATOM 837 C CA . ASN A 1 104 ? -7.266 12.063 -11.665 1.00 96.75 104 ASN A CA 1
ATOM 838 C C . ASN A 1 104 ? -6.169 12.879 -10.965 1.00 96.75 104 ASN A C 1
ATOM 840 O O . ASN A 1 104 ? -5.151 12.333 -10.536 1.00 96.75 104 ASN A O 1
ATOM 844 N N . GLU A 1 105 ? -6.397 14.180 -10.780 1.00 94.75 105 GLU A N 1
ATOM 845 C CA . GLU A 1 105 ? -5.382 15.089 -10.238 1.00 94.75 105 GLU A CA 1
ATOM 846 C C . GLU A 1 105 ? -4.872 14.690 -8.846 1.00 94.75 105 GLU A C 1
ATOM 848 O O . GLU A 1 105 ? -3.695 14.862 -8.531 1.00 94.75 105 GLU A O 1
ATOM 853 N N . LYS A 1 106 ? -5.744 14.158 -7.977 1.00 95.81 106 LYS A N 1
ATOM 854 C CA . LYS A 1 106 ? -5.340 13.756 -6.623 1.00 95.81 106 LYS A CA 1
ATOM 855 C C . LYS A 1 106 ? -4.419 12.540 -6.675 1.00 95.81 106 LYS A C 1
ATOM 857 O O . LYS A 1 106 ? -3.441 12.492 -5.930 1.00 95.81 106 LYS A O 1
ATOM 862 N N . ALA A 1 107 ? -4.718 11.586 -7.554 1.00 95.94 107 ALA A N 1
ATOM 863 C CA . ALA A 1 107 ? -3.882 10.411 -7.766 1.00 95.94 107 ALA A CA 1
ATOM 864 C C . ALA A 1 107 ? -2.544 10.782 -8.426 1.00 95.94 107 ALA A C 1
ATOM 866 O O . ALA A 1 107 ? -1.499 10.305 -7.989 1.00 95.94 107 ALA A O 1
ATOM 867 N N . GLN A 1 108 ? -2.563 11.695 -9.402 1.00 95.38 108 GLN A N 1
ATOM 868 C CA . GLN A 1 108 ? -1.358 12.237 -10.037 1.00 95.38 108 GLN A CA 1
ATOM 869 C C . GLN A 1 108 ? -0.429 12.897 -9.016 1.00 95.38 108 GLN A C 1
ATOM 871 O O . GLN A 1 108 ? 0.731 12.503 -8.918 1.00 95.38 108 GLN A O 1
ATOM 876 N N . ARG A 1 109 ? -0.957 13.802 -8.179 1.00 93.12 109 ARG A N 1
ATOM 877 C CA . ARG A 1 109 ? -0.184 14.427 -7.091 1.00 93.12 109 ARG A CA 1
ATOM 878 C C . ARG A 1 109 ? 0.387 13.394 -6.121 1.00 93.12 109 ARG A C 1
ATOM 880 O O . ARG A 1 109 ? 1.535 13.504 -5.708 1.00 93.12 109 ARG A O 1
ATOM 887 N N . GLY A 1 110 ? -0.400 12.377 -5.760 1.00 94.06 110 GLY A N 1
ATOM 888 C CA . GLY A 1 110 ? 0.071 11.289 -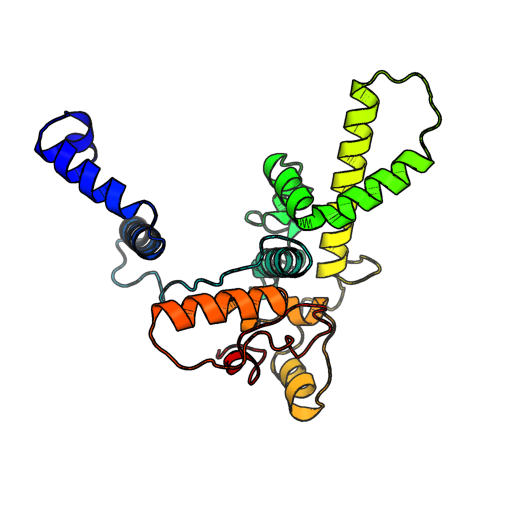4.901 1.00 94.06 110 GLY A CA 1
ATOM 889 C C . GLY A 1 110 ? 1.257 10.538 -5.510 1.00 94.06 110 GLY A C 1
ATOM 890 O O . GLY A 1 110 ? 2.242 10.274 -4.821 1.00 94.06 110 GLY A O 1
ATOM 891 N N . LEU A 1 111 ? 1.196 10.247 -6.810 1.00 94.00 111 LEU A N 1
ATOM 892 C CA . LEU A 1 111 ? 2.278 9.571 -7.517 1.00 94.00 111 LEU A CA 1
ATOM 893 C C . LEU A 1 111 ? 3.533 10.448 -7.624 1.00 94.00 111 LEU A C 1
ATOM 895 O O . LEU A 1 111 ? 4.639 9.949 -7.441 1.00 94.00 111 LEU A O 1
ATOM 899 N N . GLU A 1 112 ? 3.382 11.749 -7.857 1.00 92.38 112 GLU A N 1
ATOM 900 C CA . GLU A 1 112 ? 4.509 12.689 -7.859 1.00 92.38 112 GLU A CA 1
ATOM 901 C C . GLU A 1 112 ? 5.205 12.765 -6.499 1.00 92.38 112 GLU A C 1
ATOM 903 O O . GLU A 1 112 ? 6.432 12.798 -6.455 1.00 92.38 112 GLU A O 1
ATOM 908 N N . VAL A 1 113 ? 4.453 12.718 -5.393 1.00 92.81 113 VAL A N 1
ATOM 909 C CA . VAL A 1 113 ? 5.027 12.656 -4.037 1.00 92.81 113 VAL A CA 1
ATOM 910 C C . VAL A 1 113 ? 5.822 11.364 -3.837 1.00 92.81 113 VAL A C 1
ATOM 912 O O . VAL A 1 113 ? 6.950 11.408 -3.352 1.00 92.81 113 VAL A O 1
ATOM 915 N N . ILE A 1 114 ? 5.277 10.218 -4.256 1.00 94.69 114 ILE A N 1
ATOM 916 C CA . ILE A 1 114 ? 5.968 8.918 -4.164 1.00 94.69 114 ILE A CA 1
ATOM 917 C C . ILE A 1 114 ? 7.280 8.931 -4.969 1.00 94.69 114 ILE A C 1
ATOM 919 O O . ILE A 1 114 ? 8.290 8.364 -4.547 1.00 94.69 114 ILE A O 1
ATOM 923 N N . TRP A 1 115 ? 7.276 9.597 -6.123 1.00 93.00 115 TRP A N 1
ATOM 924 C CA . TRP A 1 115 ? 8.399 9.649 -7.059 1.00 93.00 115 TRP A CA 1
ATOM 925 C C . TRP A 1 115 ? 9.134 10.991 -7.055 1.00 93.00 115 TRP A C 1
ATOM 927 O O . TRP A 1 115 ? 9.761 11.331 -8.057 1.00 93.00 115 TRP A O 1
ATOM 937 N N . ALA A 1 116 ? 9.108 11.740 -5.948 1.00 86.88 116 ALA A N 1
ATOM 938 C CA . ALA A 1 116 ? 9.628 13.110 -5.890 1.00 86.88 116 ALA A CA 1
ATOM 939 C C . ALA A 1 116 ? 11.088 13.239 -6.377 1.00 86.88 116 ALA A C 1
ATOM 941 O O . ALA A 1 116 ? 11.443 14.206 -7.054 1.00 86.88 116 ALA A O 1
ATOM 942 N N . ASP A 1 117 ? 11.941 12.248 -6.106 1.00 78.88 117 ASP A N 1
ATOM 943 C CA . ASP A 1 117 ? 13.336 12.227 -6.574 1.00 78.88 117 ASP A CA 1
ATOM 944 C C . ASP A 1 117 ? 13.458 12.121 -8.101 1.00 78.88 117 ASP A C 1
ATOM 946 O O . ASP A 1 117 ? 14.304 12.774 -8.715 1.00 78.88 117 ASP A O 1
ATOM 950 N N . TYR A 1 118 ? 12.577 11.343 -8.729 1.00 71.69 118 TYR A N 1
ATOM 951 C CA . TYR A 1 118 ? 12.537 11.140 -10.178 1.00 71.69 118 TYR A CA 1
ATOM 952 C C . TYR A 1 118 ? 11.781 12.265 -10.888 1.00 71.69 118 TYR A C 1
ATOM 954 O O . TYR A 1 118 ? 12.194 12.700 -11.963 1.00 71.69 118 TYR A O 1
ATOM 962 N N . ALA A 1 119 ? 10.725 12.789 -10.263 1.00 66.00 119 ALA A N 1
ATOM 963 C CA . ALA A 1 119 ? 10.000 13.969 -10.718 1.00 66.00 119 ALA A CA 1
ATOM 964 C C . ALA A 1 119 ? 10.942 15.179 -10.848 1.00 66.00 119 ALA A C 1
ATOM 966 O O . ALA A 1 119 ? 10.948 15.857 -11.876 1.00 66.00 119 ALA A O 1
ATOM 967 N N . ARG A 1 120 ? 11.828 15.386 -9.860 1.00 66.06 120 ARG A N 1
ATOM 968 C CA . ARG A 1 120 ? 12.866 16.430 -9.901 1.00 66.06 120 ARG A CA 1
ATOM 969 C C . ARG A 1 120 ? 13.880 16.228 -11.031 1.00 66.06 120 ARG A C 1
ATOM 971 O O . ARG A 1 120 ? 14.308 17.208 -11.633 1.00 66.06 120 ARG A O 1
ATOM 978 N N . SER A 1 121 ? 14.255 14.988 -11.347 1.00 62.53 121 SER A N 1
ATOM 979 C CA . SER A 1 121 ? 15.122 14.692 -12.501 1.00 62.53 121 SER A CA 1
ATOM 980 C C . SER A 1 121 ? 14.454 15.036 -13.831 1.00 62.53 121 SER A C 1
ATOM 982 O O . SER A 1 121 ? 15.061 15.729 -14.638 1.00 62.53 121 SER A O 1
ATOM 984 N N . GLY A 1 122 ? 13.182 14.674 -14.010 1.00 61.97 122 GLY A N 1
ATOM 985 C CA . GLY A 1 122 ? 12.428 15.014 -15.219 1.00 61.97 122 GLY A CA 1
ATOM 986 C C . GLY A 1 122 ? 12.289 16.516 -15.472 1.00 61.97 122 GLY A C 1
ATOM 987 O O . GLY A 1 122 ? 12.361 16.963 -16.615 1.00 61.97 122 GLY A O 1
ATOM 988 N N . ILE A 1 123 ? 12.136 17.308 -14.405 1.00 61.28 123 ILE A N 1
ATOM 989 C CA . ILE A 1 123 ? 12.126 18.778 -14.482 1.00 61.28 123 ILE A CA 1
ATOM 990 C C . ILE A 1 123 ? 13.481 19.309 -14.971 1.00 61.28 123 ILE A C 1
ATOM 992 O O . ILE A 1 123 ? 13.512 20.196 -15.822 1.00 61.28 123 ILE A O 1
ATOM 996 N N . ARG A 1 124 ? 14.601 18.767 -14.468 1.00 63.12 124 ARG A N 1
ATOM 997 C CA . ARG A 1 124 ? 15.952 19.161 -14.914 1.00 63.12 124 ARG A CA 1
ATOM 998 C C . ARG A 1 124 ? 16.163 18.862 -16.398 1.00 63.12 124 ARG A C 1
ATOM 1000 O O . ARG A 1 124 ? 16.646 19.729 -17.124 1.00 63.12 124 ARG A O 1
ATOM 1007 N N . ASP A 1 125 ? 15.733 17.686 -16.847 1.00 61.47 125 ASP A N 1
ATOM 1008 C CA . ASP A 1 125 ? 15.851 17.273 -18.248 1.00 61.47 125 ASP A CA 1
ATOM 1009 C C . ASP A 1 125 ? 14.998 18.165 -19.165 1.00 61.47 125 ASP A C 1
ATOM 1011 O O . ASP A 1 125 ? 15.480 18.641 -20.194 1.00 61.47 125 ASP A O 1
ATOM 1015 N N . ALA A 1 126 ? 13.759 18.475 -18.760 1.00 60.75 126 ALA A N 1
ATOM 1016 C CA . ALA A 1 126 ? 12.868 19.368 -19.502 1.00 60.75 126 ALA A CA 1
ATOM 1017 C C . ALA A 1 126 ? 13.374 20.823 -19.531 1.00 60.75 126 ALA A C 1
ATOM 1019 O O . ALA A 1 126 ? 13.311 21.473 -20.573 1.00 60.75 126 ALA A O 1
ATOM 1020 N N . GLY A 1 127 ? 13.918 21.323 -18.418 1.00 57.06 127 GLY A N 1
ATOM 1021 C CA . GLY A 1 127 ? 14.467 22.676 -18.305 1.00 57.06 127 GLY A CA 1
ATOM 1022 C C . GLY A 1 127 ? 15.696 22.922 -19.182 1.00 57.06 127 GLY A C 1
ATOM 1023 O O . GLY A 1 127 ? 15.880 24.037 -19.656 1.00 57.06 127 GLY A O 1
ATOM 1024 N N . SER A 1 128 ? 16.488 21.884 -19.475 1.00 57.38 128 SER A N 1
ATOM 1025 C CA . SER A 1 128 ? 17.646 21.993 -20.377 1.00 57.38 128 SER A CA 1
ATOM 1026 C C . SER A 1 128 ? 17.271 22.281 -21.842 1.00 57.38 128 SER A C 1
ATOM 1028 O O . SER A 1 128 ? 18.087 22.808 -22.596 1.00 57.38 128 SER A O 1
ATOM 1030 N N . GLY A 1 129 ? 16.034 21.957 -22.245 1.00 52.78 129 GLY A N 1
ATOM 1031 C CA . GLY A 1 129 ? 15.524 22.147 -23.607 1.00 52.78 129 GLY A CA 1
ATOM 1032 C C . GLY A 1 129 ? 14.641 23.385 -23.801 1.00 52.78 129 GLY A C 1
ATOM 1033 O O . GLY A 1 129 ? 14.324 23.727 -24.943 1.00 52.78 129 GLY A O 1
ATOM 1034 N N . ILE A 1 130 ? 14.243 24.069 -22.722 1.00 56.06 130 ILE A N 1
ATOM 1035 C CA . ILE A 1 130 ? 13.420 25.284 -22.794 1.00 56.06 130 ILE A CA 1
ATOM 1036 C C . ILE A 1 130 ? 14.352 26.471 -23.060 1.00 56.06 130 ILE A C 1
ATOM 1038 O O . ILE A 1 130 ? 14.893 27.085 -22.144 1.00 56.06 130 ILE A O 1
ATOM 1042 N N . ARG A 1 131 ? 14.546 26.797 -24.342 1.00 52.84 131 ARG A N 1
ATOM 1043 C CA . ARG A 1 131 ? 14.994 28.141 -24.729 1.00 52.84 131 ARG A CA 1
ATOM 1044 C C . ARG A 1 131 ? 13.863 29.112 -24.407 1.00 52.84 131 ARG A C 1
ATOM 1046 O O . ARG A 1 131 ? 12.706 28.790 -24.657 1.00 52.84 131 ARG A O 1
ATOM 1053 N N . ASP A 1 132 ? 14.206 30.254 -23.825 1.00 54.53 132 ASP A N 1
ATOM 1054 C CA . ASP A 1 132 ? 13.289 31.323 -23.426 1.00 54.53 132 ASP A CA 1
ATOM 1055 C C . ASP A 1 132 ? 12.460 31.817 -24.626 1.00 54.53 132 ASP A C 1
ATOM 1057 O O . ASP A 1 132 ? 12.851 32.719 -25.362 1.00 54.53 132 ASP A O 1
ATOM 1061 N N . THR A 1 133 ? 11.333 31.157 -24.895 1.00 50.75 133 THR A N 1
ATOM 1062 C CA . THR A 1 133 ? 10.406 31.517 -25.969 1.00 50.75 133 THR A CA 1
ATOM 1063 C C . THR A 1 133 ? 9.159 32.147 -25.370 1.00 50.75 133 THR A C 1
ATOM 1065 O O . THR A 1 133 ? 8.077 31.588 -25.511 1.00 50.75 133 THR A O 1
ATOM 1068 N N . GLY A 1 134 ? 9.300 33.264 -24.647 1.00 54.47 134 GLY A N 1
ATOM 1069 C CA . GLY A 1 134 ? 8.236 34.252 -24.387 1.00 54.47 134 GLY A CA 1
ATOM 1070 C C . GLY A 1 134 ? 6.902 33.765 -23.791 1.00 54.47 134 GLY A C 1
ATOM 1071 O O . GLY A 1 134 ? 5.955 34.547 -23.696 1.00 54.47 134 GLY A O 1
ATOM 1072 N N . SER A 1 135 ? 6.773 32.498 -23.392 1.00 54.34 135 SER A N 1
ATOM 1073 C CA . SER A 1 135 ? 5.546 31.941 -22.836 1.00 54.34 135 SER A CA 1
ATOM 1074 C C . SER A 1 135 ? 5.469 32.365 -21.376 1.00 54.34 135 SER A C 1
ATOM 1076 O O . SER A 1 135 ? 6.325 31.983 -20.580 1.00 54.34 135 SER A O 1
ATOM 1078 N N . GLY A 1 136 ? 4.471 33.177 -21.022 1.00 61.03 136 GLY A N 1
ATOM 1079 C CA . GLY A 1 136 ? 4.338 33.725 -19.671 1.00 61.03 136 GLY A CA 1
ATOM 1080 C C . GLY A 1 136 ? 4.399 32.660 -18.566 1.00 61.03 136 GLY A C 1
ATOM 1081 O O . GLY A 1 136 ? 4.074 31.497 -18.790 1.00 61.03 136 GLY A O 1
ATOM 1082 N N . ARG A 1 137 ? 4.756 33.082 -17.347 1.00 61.84 137 ARG A N 1
ATOM 1083 C CA . ARG A 1 137 ? 5.028 32.251 -16.149 1.00 61.84 137 ARG A CA 1
ATOM 1084 C C . ARG A 1 137 ? 4.049 31.084 -15.899 1.00 61.84 137 ARG A C 1
ATOM 1086 O O . ARG A 1 137 ? 4.448 30.013 -15.472 1.00 61.84 137 ARG A O 1
ATOM 1093 N N . ARG A 1 138 ? 2.764 31.246 -16.238 1.00 62.94 138 ARG A N 1
ATOM 1094 C CA . ARG A 1 138 ? 1.746 30.177 -16.134 1.00 62.94 138 ARG A CA 1
ATOM 1095 C C . ARG A 1 138 ? 1.936 29.018 -17.126 1.00 62.94 138 ARG A C 1
ATOM 1097 O O . ARG A 1 138 ? 1.536 27.896 -16.828 1.00 62.94 138 ARG A O 1
ATOM 1104 N N . GLY A 1 139 ? 2.487 29.285 -18.308 1.00 66.38 139 GLY A N 1
ATOM 1105 C CA . GLY A 1 139 ? 2.779 28.278 -19.331 1.00 66.38 139 GLY A CA 1
ATOM 1106 C C . GLY A 1 139 ? 3.978 27.411 -18.954 1.00 66.38 139 GLY A C 1
ATOM 1107 O O . GLY A 1 139 ? 3.896 26.187 -19.053 1.00 66.38 139 GLY A O 1
ATOM 1108 N N . SER A 1 140 ? 5.043 28.027 -18.432 1.00 67.75 140 SER A N 1
ATOM 1109 C CA . SER A 1 140 ? 6.219 27.307 -17.931 1.00 67.75 140 SER A CA 1
ATOM 1110 C C . SER A 1 140 ? 5.878 26.391 -16.754 1.00 67.75 140 SER A C 1
ATOM 1112 O O . SER A 1 140 ? 6.293 25.234 -16.751 1.00 67.75 140 SER A O 1
ATOM 1114 N N . ASP A 1 141 ? 5.054 26.851 -15.807 1.00 74.12 141 ASP A N 1
ATOM 1115 C CA . ASP A 1 141 ? 4.673 26.055 -14.630 1.00 74.12 141 ASP A CA 1
ATOM 1116 C C . ASP A 1 141 ? 3.896 24.785 -15.022 1.00 74.12 141 ASP A C 1
ATOM 1118 O O . ASP A 1 141 ? 4.159 23.695 -14.511 1.00 74.12 141 ASP A O 1
ATOM 1122 N N . ARG A 1 142 ? 2.981 24.891 -15.998 1.00 76.88 142 ARG A N 1
ATOM 1123 C CA . ARG A 1 142 ? 2.234 23.733 -16.521 1.00 76.88 142 ARG A CA 1
ATOM 1124 C C . ARG A 1 142 ? 3.129 22.733 -17.247 1.00 76.88 142 ARG A C 1
ATOM 1126 O O . ARG A 1 142 ? 2.936 21.530 -17.085 1.00 76.88 142 ARG A O 1
ATOM 1133 N N . LEU A 1 143 ? 4.093 23.211 -18.036 1.00 73.88 143 LEU A N 1
ATOM 1134 C CA . LEU A 1 143 ? 5.051 22.345 -18.730 1.00 73.88 143 LEU A CA 1
ATOM 1135 C C . LEU A 1 143 ? 5.922 21.569 -17.735 1.00 73.88 143 LEU A C 1
ATOM 1137 O O . LEU A 1 143 ? 6.102 20.361 -17.893 1.00 73.88 143 LEU A O 1
ATOM 1141 N N . MET A 1 144 ? 6.394 22.235 -16.679 1.00 74.12 144 MET A N 1
ATOM 1142 C CA . MET A 1 144 ? 7.178 21.594 -15.619 1.00 74.12 144 MET A CA 1
ATOM 1143 C C . MET A 1 144 ? 6.364 20.545 -14.856 1.00 74.12 144 MET A C 1
ATOM 1145 O O . MET A 1 144 ? 6.851 19.435 -14.636 1.00 74.12 144 MET A O 1
ATOM 1149 N N . GLN A 1 145 ? 5.106 20.849 -14.519 1.00 78.69 145 GLN A N 1
ATOM 1150 C CA . GLN A 1 145 ? 4.208 19.889 -13.871 1.00 78.69 145 GLN A CA 1
ATOM 1151 C C . GLN A 1 145 ? 3.954 18.661 -14.760 1.00 78.69 145 GLN A C 1
ATOM 1153 O O . GLN A 1 145 ? 4.030 17.524 -14.299 1.00 78.69 145 GLN A O 1
ATOM 1158 N N . ALA A 1 146 ? 3.713 18.868 -16.057 1.00 81.50 146 ALA A N 1
ATOM 1159 C CA . ALA A 1 146 ? 3.512 17.773 -17.001 1.00 81.50 146 ALA A CA 1
ATOM 1160 C C . ALA A 1 146 ? 4.767 16.889 -17.146 1.00 81.50 146 ALA A C 1
ATOM 1162 O O . ALA A 1 146 ? 4.656 15.662 -17.213 1.00 81.50 146 ALA A O 1
ATOM 1163 N N . ALA A 1 147 ? 5.964 17.488 -17.158 1.00 81.25 147 ALA A N 1
ATOM 1164 C CA . ALA A 1 147 ? 7.234 16.759 -17.207 1.00 81.25 147 ALA A CA 1
ATOM 1165 C C . ALA A 1 147 ? 7.495 15.945 -15.926 1.00 81.25 147 ALA A C 1
ATOM 1167 O O . ALA A 1 147 ? 7.915 14.784 -16.004 1.00 81.25 147 ALA A O 1
ATOM 1168 N N . SER A 1 148 ? 7.190 16.528 -14.762 1.00 85.69 148 SER A N 1
ATOM 1169 C CA . SER A 1 148 ? 7.224 15.865 -13.452 1.00 85.69 148 SER A CA 1
ATOM 1170 C C . SER A 1 148 ? 6.337 14.619 -13.438 1.00 85.69 148 SER A C 1
ATOM 1172 O O . SER A 1 148 ? 6.830 13.505 -13.231 1.00 85.69 148 SER A O 1
ATOM 1174 N N . LEU A 1 149 ? 5.052 14.781 -13.768 1.00 88.81 149 LEU A N 1
ATOM 1175 C CA . LEU A 1 149 ? 4.084 13.689 -13.783 1.00 88.81 149 LEU A CA 1
ATOM 1176 C C . LEU A 1 149 ? 4.477 12.582 -14.768 1.00 88.81 149 LEU A C 1
ATOM 1178 O O . LEU A 1 149 ? 4.429 11.397 -14.429 1.00 88.81 149 LEU A O 1
ATOM 1182 N N . LYS A 1 150 ? 4.901 12.951 -15.984 1.00 89.19 150 LYS A N 1
ATOM 1183 C CA . LYS A 1 150 ? 5.364 11.987 -16.994 1.00 89.19 150 LYS A CA 1
ATOM 1184 C C . LYS A 1 150 ? 6.526 11.145 -16.465 1.00 89.19 150 LYS A C 1
ATOM 1186 O O . LYS A 1 150 ? 6.562 9.934 -16.688 1.00 89.19 150 LYS A O 1
ATOM 1191 N N . SER A 1 151 ? 7.452 11.770 -15.745 1.00 88.38 151 SER A N 1
ATOM 1192 C CA . SER A 1 151 ? 8.614 11.094 -15.163 1.00 88.38 151 SER A CA 1
ATOM 1193 C C . SER A 1 151 ? 8.214 10.166 -14.018 1.00 88.38 151 SER A C 1
ATOM 1195 O O . SER A 1 151 ? 8.667 9.023 -13.985 1.00 88.38 151 SER A O 1
ATOM 1197 N N . ALA A 1 152 ? 7.298 10.600 -13.146 1.00 91.88 152 ALA A N 1
ATOM 1198 C CA . ALA A 1 152 ? 6.743 9.773 -12.075 1.00 91.88 152 ALA A CA 1
ATOM 1199 C C . ALA A 1 152 ? 6.003 8.534 -12.618 1.00 91.88 152 ALA A C 1
ATOM 1201 O O . ALA A 1 152 ? 6.280 7.408 -12.201 1.00 91.88 152 ALA A O 1
ATOM 1202 N N . LEU A 1 153 ? 5.117 8.716 -13.605 1.00 92.50 153 LEU A N 1
ATOM 1203 C CA . LEU A 1 153 ? 4.397 7.619 -14.267 1.00 92.50 153 LEU A CA 1
ATOM 1204 C C . LEU A 1 153 ? 5.354 6.637 -14.953 1.00 92.50 153 LEU A C 1
ATOM 1206 O O . LEU A 1 153 ? 5.177 5.423 -14.841 1.00 92.50 153 LEU A O 1
ATOM 1210 N N . SER A 1 154 ? 6.374 7.154 -15.642 1.00 90.06 154 SER A N 1
ATOM 1211 C CA . SER A 1 154 ? 7.391 6.341 -16.316 1.00 90.06 154 SER A CA 1
ATOM 1212 C C . SER A 1 154 ? 8.228 5.529 -15.324 1.00 90.06 154 SER A C 1
ATOM 1214 O O . SER A 1 154 ? 8.431 4.327 -15.521 1.00 90.06 154 SER A O 1
ATOM 1216 N N . ALA A 1 155 ? 8.664 6.150 -14.225 1.00 90.88 155 ALA A N 1
ATOM 1217 C CA . ALA A 1 155 ? 9.435 5.490 -13.177 1.00 90.88 155 ALA A CA 1
ATOM 1218 C C . ALA A 1 155 ? 8.613 4.394 -12.481 1.00 90.88 155 ALA A C 1
ATOM 1220 O O . ALA A 1 155 ? 9.077 3.258 -12.361 1.00 90.88 155 ALA A O 1
ATOM 1221 N N . HIS A 1 156 ? 7.349 4.681 -12.150 1.00 93.62 156 HIS A N 1
ATOM 1222 C CA . HIS A 1 156 ? 6.434 3.691 -11.585 1.00 93.62 156 HIS A CA 1
ATOM 1223 C C . HIS A 1 156 ? 6.194 2.509 -12.525 1.00 93.62 156 HIS A C 1
ATOM 1225 O O . HIS A 1 156 ? 6.294 1.347 -12.125 1.00 93.62 156 HIS A O 1
ATOM 1231 N N . ARG A 1 157 ? 5.952 2.790 -13.810 1.00 91.12 157 ARG A N 1
ATOM 1232 C CA . ARG A 1 157 ? 5.747 1.742 -14.813 1.00 91.12 157 ARG A CA 1
ATOM 1233 C C . ARG A 1 157 ? 7.010 0.905 -15.027 1.00 91.12 157 ARG A C 1
ATOM 1235 O O . ARG A 1 157 ? 6.916 -0.313 -15.154 1.00 91.12 157 ARG A O 1
ATOM 12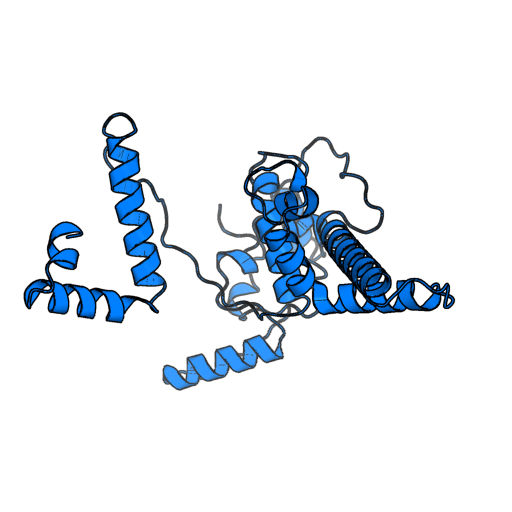42 N N . SER A 1 158 ? 8.183 1.532 -14.987 1.00 89.25 158 SER A N 1
ATOM 1243 C CA . SER A 1 158 ? 9.476 0.845 -15.069 1.00 89.25 158 SER A CA 1
ATOM 1244 C C . SER A 1 158 ? 9.737 -0.053 -13.860 1.00 89.25 158 SER A C 1
ATOM 1246 O O . SER A 1 158 ? 10.271 -1.146 -14.026 1.00 89.25 158 SER A O 1
ATOM 1248 N N . LEU A 1 159 ? 9.327 0.350 -12.654 1.00 90.06 159 LEU A N 1
ATOM 1249 C CA . LEU A 1 159 ? 9.425 -0.494 -11.459 1.00 90.06 159 LEU A CA 1
ATOM 1250 C C . LEU A 1 159 ? 8.529 -1.739 -11.570 1.00 90.06 159 LEU A C 1
ATOM 1252 O O . LEU A 1 159 ? 8.948 -2.845 -11.229 1.00 90.06 159 LEU A O 1
ATOM 1256 N N . ILE A 1 160 ? 7.310 -1.571 -12.091 1.00 89.12 160 ILE A N 1
ATOM 1257 C CA . ILE A 1 160 ? 6.329 -2.656 -12.210 1.00 89.12 160 ILE A CA 1
ATOM 1258 C C . ILE A 1 160 ? 6.633 -3.613 -13.372 1.00 89.12 160 ILE A C 1
ATOM 1260 O O . ILE A 1 160 ? 6.338 -4.803 -13.259 1.00 89.12 160 ILE A O 1
ATOM 1264 N N . PHE A 1 161 ? 7.198 -3.150 -14.490 1.00 83.25 161 PHE A N 1
ATOM 1265 C CA . PHE A 1 161 ? 7.411 -3.979 -15.691 1.00 83.25 161 PHE A CA 1
ATOM 1266 C C . PHE A 1 161 ? 8.882 -4.223 -16.057 1.00 83.25 161 PHE A C 1
ATOM 1268 O O . PHE A 1 161 ? 9.162 -5.119 -16.848 1.00 83.25 161 PHE A O 1
ATOM 1275 N N . GLY A 1 162 ? 9.826 -3.492 -15.467 1.00 78.19 162 GLY A N 1
ATOM 1276 C CA . GLY A 1 162 ? 11.227 -3.468 -15.893 1.00 78.19 162 GLY A CA 1
ATOM 1277 C C . GLY A 1 162 ? 11.498 -2.432 -16.996 1.00 78.19 162 GLY A C 1
ATOM 1278 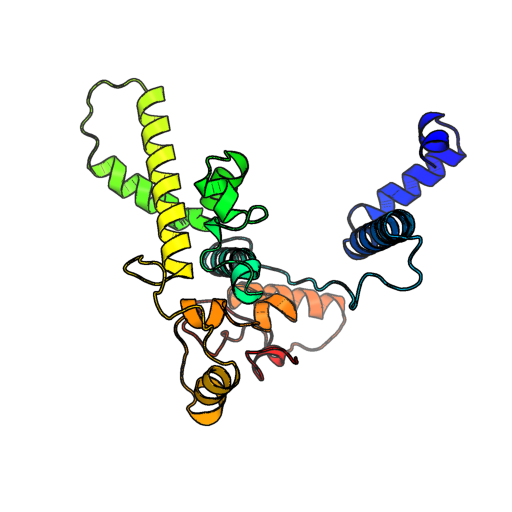O O . GLY A 1 162 ? 10.583 -1.812 -17.544 1.00 78.19 162 GLY A O 1
ATOM 1279 N N . LYS A 1 163 ? 12.782 -2.218 -17.322 1.00 61.56 163 LYS A N 1
ATOM 1280 C CA . LYS A 1 163 ? 13.207 -1.303 -18.400 1.00 61.56 163 LYS A CA 1
ATOM 1281 C C . LYS A 1 163 ? 12.763 -1.854 -19.766 1.00 61.56 163 LYS A C 1
ATOM 1283 O O . LYS A 1 163 ? 13.038 -3.010 -20.061 1.00 61.56 163 LYS A O 1
ATOM 1288 N N . GLY A 1 164 ? 12.117 -1.026 -20.597 1.00 54.44 164 GLY A N 1
ATOM 1289 C CA . GLY A 1 164 ? 11.676 -1.400 -21.956 1.00 54.44 164 GLY A CA 1
ATOM 1290 C C . GLY A 1 164 ? 10.166 -1.617 -22.145 1.00 54.44 164 GLY A C 1
ATOM 1291 O O . GLY A 1 164 ? 9.751 -2.013 -23.227 1.00 54.44 164 GLY A O 1
ATOM 1292 N N . ALA A 1 165 ? 9.357 -1.344 -21.113 1.00 47.38 165 ALA A N 1
ATOM 1293 C CA . ALA A 1 165 ? 7.928 -0.993 -21.146 1.00 47.38 165 ALA A CA 1
ATOM 1294 C C . ALA A 1 165 ? 7.066 -1.552 -22.303 1.00 47.38 165 ALA A C 1
ATOM 1296 O O . ALA A 1 165 ? 6.373 -0.806 -22.990 1.00 47.38 165 ALA A O 1
ATOM 1297 N N . SER A 1 166 ? 7.023 -2.872 -22.458 1.00 46.53 166 SER A N 1
ATOM 1298 C CA . SER A 1 166 ? 5.845 -3.550 -23.010 1.00 46.53 166 SER A CA 1
ATOM 1299 C C . SER A 1 166 ? 5.121 -4.256 -21.859 1.00 46.53 166 SER A C 1
ATOM 1301 O O . SER A 1 166 ? 5.796 -4.697 -20.921 1.00 46.53 166 SER A O 1
ATOM 1303 N N . PRO A 1 167 ? 3.778 -4.373 -21.872 1.00 51.78 167 PRO A N 1
ATOM 1304 C CA . PRO A 1 167 ? 3.096 -5.345 -21.020 1.00 51.78 167 PRO A CA 1
ATOM 1305 C C . PRO A 1 167 ? 3.793 -6.693 -21.214 1.00 51.78 167 PRO A C 1
ATOM 1307 O O . PRO A 1 167 ? 4.028 -7.102 -22.350 1.00 51.78 167 PRO A O 1
ATOM 1310 N N . TRP A 1 168 ? 4.229 -7.342 -20.135 1.00 47.47 168 TRP A N 1
ATOM 1311 C CA . TRP A 1 168 ? 4.978 -8.587 -20.270 1.00 47.47 168 TRP A CA 1
ATOM 1312 C C . TRP A 1 168 ? 4.053 -9.651 -20.893 1.00 47.47 168 TRP A C 1
ATOM 1314 O O . TRP A 1 168 ? 3.077 -10.061 -20.275 1.00 47.47 168 TRP A O 1
ATOM 1324 N N . THR A 1 169 ? 4.348 -10.082 -22.125 1.00 45.78 169 THR A N 1
ATOM 1325 C CA . THR A 1 169 ? 3.513 -10.943 -22.994 1.00 45.78 169 THR A CA 1
ATOM 1326 C C . THR A 1 169 ? 3.688 -12.446 -22.772 1.00 45.78 169 THR A C 1
ATOM 1328 O O . THR A 1 169 ? 3.353 -13.272 -23.618 1.00 45.78 169 THR A O 1
ATOM 1331 N N . HIS A 1 170 ? 4.192 -12.870 -21.624 1.00 44.41 170 HIS A N 1
ATOM 1332 C CA . HIS A 1 170 ? 3.869 -14.209 -21.144 1.00 44.41 170 HIS A CA 1
ATOM 1333 C C . HIS A 1 170 ? 2.355 -14.266 -20.847 1.00 44.41 170 HIS A C 1
ATOM 1335 O O . HIS A 1 170 ? 1.848 -13.483 -20.060 1.00 44.41 170 HIS A O 1
ATOM 1341 N N . LYS A 1 171 ? 1.606 -15.139 -21.517 1.00 47.06 171 LYS A N 1
ATOM 1342 C CA . LYS A 1 171 ? 0.156 -15.353 -21.323 1.00 47.06 171 LYS A CA 1
ATOM 1343 C C . LYS A 1 171 ? -0.249 -15.471 -19.833 1.00 47.06 171 LYS A C 1
ATOM 1345 O O . LYS A 1 171 ? -0.287 -16.589 -19.318 1.00 47.06 171 LYS A O 1
ATOM 1350 N N . GLY A 1 172 ? -0.501 -14.360 -19.138 1.00 46.31 172 GLY A N 1
ATOM 1351 C CA . GLY A 1 172 ? -1.057 -14.244 -17.782 1.00 46.31 172 GLY A CA 1
ATOM 1352 C C . GLY A 1 172 ? -0.404 -15.028 -16.629 1.00 46.31 172 GLY A C 1
ATOM 1353 O O . GLY A 1 172 ? -0.878 -14.933 -15.498 1.00 46.31 172 GLY A O 1
ATOM 1354 N N . LYS A 1 173 ? 0.641 -15.836 -16.843 1.00 49.00 173 LYS A N 1
ATOM 1355 C CA . LYS A 1 173 ? 1.172 -16.708 -15.788 1.00 49.00 173 LYS A CA 1
ATOM 1356 C C . LYS A 1 173 ? 2.242 -15.990 -14.981 1.00 49.00 173 LYS A C 1
ATOM 1358 O O . LYS A 1 173 ? 3.425 -16.069 -15.305 1.00 49.00 173 LYS A O 1
ATOM 1363 N N . LEU A 1 174 ? 1.804 -15.380 -13.872 1.00 58.66 174 LEU A N 1
ATOM 1364 C CA . LEU A 1 174 ? 2.614 -15.206 -12.661 1.00 58.66 174 LEU A CA 1
ATOM 1365 C C . LEU A 1 174 ? 3.575 -16.399 -12.558 1.00 58.66 174 LEU A C 1
ATOM 1367 O O . LEU A 1 174 ? 3.121 -17.544 -12.666 1.00 58.66 174 LEU A O 1
ATOM 1371 N N . ILE A 1 175 ? 4.878 -16.152 -12.388 1.00 64.38 175 ILE A N 1
ATOM 1372 C CA . ILE A 1 175 ? 5.826 -17.248 -12.165 1.00 64.38 175 ILE A CA 1
ATOM 1373 C C . ILE A 1 175 ? 5.252 -18.129 -11.059 1.00 64.38 175 ILE A C 1
ATOM 1375 O O . ILE A 1 175 ? 4.892 -17.626 -9.991 1.00 64.38 175 ILE A O 1
ATOM 1379 N N . ASP A 1 176 ? 5.124 -19.427 -11.357 1.00 69.06 176 ASP A N 1
ATOM 1380 C CA . ASP A 1 176 ? 4.583 -20.378 -10.399 1.00 69.06 176 ASP A CA 1
ATOM 1381 C C . ASP A 1 176 ? 5.367 -20.241 -9.097 1.00 69.06 176 ASP A C 1
ATOM 1383 O O . ASP A 1 176 ? 6.602 -20.206 -9.088 1.00 69.06 176 ASP A O 1
ATOM 1387 N N . ARG A 1 177 ? 4.646 -20.139 -7.984 1.00 67.69 177 ARG A N 1
ATOM 1388 C CA . ARG A 1 177 ? 5.243 -19.899 -6.675 1.00 67.69 177 ARG A CA 1
ATOM 1389 C C . ARG A 1 177 ? 6.315 -20.939 -6.360 1.00 67.69 177 ARG A C 1
ATOM 1391 O O . ARG A 1 177 ? 7.345 -20.578 -5.800 1.00 67.69 177 ARG A O 1
ATOM 1398 N N . LYS A 1 178 ? 6.121 -22.198 -6.769 1.00 72.62 178 LYS A N 1
ATOM 1399 C CA . LYS A 1 178 ? 7.124 -23.258 -6.579 1.00 72.62 178 LYS A CA 1
ATOM 1400 C C . LYS A 1 178 ? 8.405 -22.982 -7.365 1.00 72.62 178 LYS A C 1
ATOM 1402 O O . LYS A 1 178 ? 9.496 -23.251 -6.867 1.00 72.62 178 LYS A O 1
ATOM 1407 N N . ALA A 1 179 ? 8.296 -22.418 -8.568 1.00 72.56 179 ALA A N 1
ATOM 1408 C CA . ALA A 1 179 ? 9.450 -22.002 -9.358 1.00 72.56 179 ALA A CA 1
ATOM 1409 C C . ALA A 1 179 ? 10.176 -20.818 -8.700 1.00 72.56 179 ALA A C 1
ATOM 1411 O O . ALA A 1 179 ? 11.398 -20.858 -8.562 1.00 72.56 179 ALA A O 1
ATOM 1412 N N . ALA A 1 180 ? 9.435 -19.819 -8.206 1.00 74.31 180 ALA A N 1
ATOM 1413 C CA . ALA A 1 180 ? 10.013 -18.708 -7.451 1.00 74.31 180 ALA A CA 1
ATOM 1414 C C . ALA A 1 180 ? 10.710 -19.195 -6.163 1.00 74.31 180 ALA A C 1
ATOM 1416 O O . ALA A 1 180 ? 11.850 -18.828 -5.891 1.00 74.31 180 ALA A O 1
ATOM 1417 N N . GLU A 1 181 ? 10.073 -20.084 -5.395 1.00 72.62 181 GLU A N 1
ATOM 1418 C CA . GLU A 1 181 ? 10.650 -20.691 -4.189 1.00 72.62 181 GLU A CA 1
ATOM 1419 C C . GLU A 1 181 ? 11.891 -21.536 -4.496 1.00 72.62 181 GLU A C 1
ATOM 1421 O O . GLU A 1 181 ? 12.850 -21.495 -3.727 1.00 72.62 181 GLU A O 1
ATOM 1426 N N . LYS A 1 182 ? 11.926 -22.257 -5.624 1.00 74.44 182 LYS A N 1
ATOM 1427 C CA . LYS A 1 182 ? 13.110 -23.013 -6.058 1.00 74.44 182 LYS A CA 1
ATOM 1428 C C . LYS A 1 182 ? 14.299 -22.089 -6.328 1.00 74.44 182 LYS A C 1
ATOM 1430 O O . LYS A 1 182 ? 15.400 -22.377 -5.861 1.00 74.44 182 LYS A O 1
ATOM 1435 N N . VAL A 1 183 ? 14.085 -20.974 -7.027 1.00 74.75 183 VAL A N 1
ATOM 1436 C CA . VAL A 1 183 ? 15.150 -19.990 -7.293 1.00 74.75 183 VAL A CA 1
ATOM 1437 C C . VAL A 1 183 ? 15.684 -19.402 -5.982 1.00 74.75 183 VAL A C 1
ATOM 1439 O O . VAL A 1 183 ? 16.894 -19.373 -5.757 1.00 74.75 183 VAL A O 1
ATOM 1442 N N . LEU A 1 184 ? 14.788 -19.008 -5.073 1.00 73.75 184 LEU A N 1
ATOM 1443 C CA . LEU A 1 184 ? 15.179 -18.353 -3.823 1.00 73.75 184 LEU A CA 1
ATOM 1444 C C . LEU A 1 184 ? 15.812 -19.307 -2.801 1.00 73.75 184 LEU A C 1
ATOM 1446 O O . LEU A 1 184 ? 16.819 -18.967 -2.181 1.00 73.75 184 LEU A O 1
ATOM 1450 N N . ASN A 1 185 ? 15.232 -20.495 -2.610 1.00 71.62 185 ASN A N 1
ATOM 1451 C CA . ASN A 1 185 ? 15.625 -21.411 -1.537 1.00 71.62 185 ASN A CA 1
ATOM 1452 C C . ASN A 1 185 ? 16.661 -22.443 -1.993 1.00 71.62 185 ASN A C 1
ATOM 1454 O O . ASN A 1 185 ? 17.597 -22.723 -1.247 1.00 71.62 185 ASN A O 1
ATOM 1458 N N . ALA A 1 186 ? 16.508 -23.011 -3.197 1.00 66.00 186 ALA A N 1
ATOM 1459 C CA . ALA A 1 186 ? 17.396 -24.071 -3.682 1.00 66.00 186 ALA A CA 1
ATOM 1460 C C . ALA A 1 186 ? 18.619 -23.512 -4.419 1.00 66.00 186 ALA A C 1
ATOM 1462 O O . ALA A 1 186 ? 19.722 -24.020 -4.245 1.00 66.00 186 ALA A O 1
ATOM 1463 N N . GLN A 1 187 ? 18.441 -22.453 -5.213 1.00 70.44 187 GLN A N 1
ATOM 1464 C CA . GLN A 1 187 ? 19.524 -21.871 -6.017 1.00 70.44 187 GLN A CA 1
ATOM 1465 C C . GLN A 1 187 ? 20.204 -20.674 -5.340 1.00 70.44 187 GLN A C 1
ATOM 1467 O O . GLN A 1 187 ? 21.209 -20.188 -5.849 1.00 70.44 187 GLN A O 1
ATOM 1472 N N . LYS A 1 188 ? 19.675 -20.203 -4.196 1.00 69.00 188 LYS A N 1
ATOM 1473 C CA . LYS A 1 188 ? 20.118 -18.978 -3.499 1.00 69.00 188 LYS A CA 1
ATOM 1474 C C . LYS A 1 188 ? 20.225 -17.765 -4.441 1.00 69.00 188 LYS A C 1
ATOM 1476 O O . LYS A 1 188 ? 21.048 -16.883 -4.214 1.00 69.00 188 LYS A O 1
ATOM 1481 N N . GLY A 1 189 ? 19.416 -17.750 -5.501 1.00 72.62 189 GLY A N 1
ATOM 1482 C CA . GLY A 1 189 ? 19.414 -16.702 -6.511 1.00 72.62 189 GLY A CA 1
ATOM 1483 C C . GLY A 1 189 ? 18.540 -15.517 -6.114 1.00 72.62 189 GLY A C 1
ATOM 1484 O O . GLY A 1 189 ? 17.785 -15.564 -5.139 1.00 72.62 189 GLY A O 1
ATOM 1485 N N . GLU A 1 190 ? 18.615 -14.459 -6.912 1.00 79.50 190 GLU A N 1
ATOM 1486 C CA . GLU A 1 190 ? 17.702 -13.322 -6.843 1.00 79.50 190 GLU A CA 1
ATOM 1487 C C . GLU A 1 190 ? 16.711 -13.381 -7.999 1.00 79.50 190 GLU A C 1
ATOM 1489 O O . GLU A 1 190 ? 17.045 -13.781 -9.115 1.00 79.50 190 GLU A O 1
ATOM 1494 N N . LEU A 1 191 ? 15.477 -12.975 -7.730 1.00 81.88 191 LEU A N 1
ATOM 1495 C CA . LEU A 1 191 ? 14.470 -12.805 -8.763 1.00 81.88 191 LEU A CA 1
ATOM 1496 C C . LEU A 1 191 ? 14.437 -11.333 -9.206 1.00 81.88 191 LEU A C 1
ATOM 1498 O O . LEU A 1 191 ? 14.649 -10.437 -8.382 1.00 81.88 191 LEU A O 1
ATOM 1502 N N . PRO A 1 192 ? 14.123 -11.049 -10.482 1.00 83.25 192 PRO A N 1
ATOM 1503 C CA . PRO A 1 192 ? 13.914 -9.680 -10.932 1.00 83.25 192 PRO A CA 1
ATOM 1504 C C . PRO A 1 192 ? 12.834 -8.983 -10.099 1.00 83.25 192 PRO A C 1
ATOM 1506 O O . PRO A 1 192 ? 11.791 -9.567 -9.801 1.00 83.25 192 PRO A O 1
ATOM 1509 N N . LEU A 1 193 ? 13.046 -7.711 -9.767 1.00 84.94 193 LEU A N 1
ATOM 1510 C CA . LEU A 1 193 ? 12.120 -6.941 -8.933 1.00 84.94 193 LEU A CA 1
ATOM 1511 C C . LEU A 1 193 ? 10.664 -6.940 -9.464 1.00 84.94 193 LEU A C 1
ATOM 1513 O O . LEU A 1 193 ? 9.761 -7.245 -8.680 1.00 84.94 193 LEU A O 1
ATOM 1517 N N . PRO A 1 194 ? 10.405 -6.753 -10.780 1.00 84.62 194 PRO A N 1
ATOM 1518 C CA . PRO A 1 194 ? 9.057 -6.884 -11.347 1.00 84.62 194 PRO A CA 1
ATOM 1519 C C . PRO A 1 194 ? 8.407 -8.252 -11.095 1.00 84.62 194 PRO A C 1
ATOM 1521 O O . PRO A 1 194 ? 7.192 -8.351 -10.915 1.00 84.62 194 PRO A O 1
ATOM 1524 N N . VAL A 1 195 ? 9.201 -9.324 -11.083 1.00 83.44 195 VAL A N 1
ATOM 1525 C CA . VAL A 1 195 ? 8.712 -10.686 -10.843 1.00 83.44 195 VAL A CA 1
ATOM 1526 C C . VAL A 1 195 ? 8.304 -10.847 -9.384 1.00 83.44 195 VAL A C 1
ATOM 1528 O O . VAL A 1 195 ? 7.202 -11.309 -9.103 1.00 83.44 195 VAL A O 1
ATOM 1531 N N . VAL A 1 196 ? 9.155 -10.429 -8.446 1.00 85.19 196 VAL A N 1
ATOM 1532 C CA . VAL A 1 196 ? 8.882 -10.625 -7.014 1.00 85.19 196 VAL A CA 1
ATOM 1533 C C . VAL A 1 196 ? 7.731 -9.761 -6.521 1.00 85.19 196 VAL A C 1
ATOM 1535 O O . VAL A 1 196 ? 6.941 -10.215 -5.696 1.00 85.19 196 VAL A O 1
ATOM 1538 N N . LEU A 1 197 ? 7.571 -8.555 -7.069 1.00 88.75 197 LEU A N 1
ATOM 1539 C CA . LEU A 1 197 ? 6.422 -7.695 -6.777 1.00 88.75 197 LEU A CA 1
ATOM 1540 C C . LEU A 1 197 ? 5.082 -8.310 -7.220 1.00 88.75 197 LEU A C 1
ATOM 1542 O O . LEU A 1 197 ? 4.033 -7.967 -6.673 1.00 88.75 197 LEU A O 1
ATOM 1546 N N . ARG A 1 198 ? 5.096 -9.256 -8.167 1.00 86.00 198 ARG A N 1
ATOM 1547 C CA . ARG A 1 198 ? 3.919 -10.050 -8.555 1.00 86.00 198 ARG A CA 1
ATOM 1548 C C . ARG A 1 198 ? 3.686 -11.259 -7.650 1.00 86.00 198 ARG A C 1
ATOM 1550 O O . ARG A 1 198 ? 2.698 -11.954 -7.816 1.00 86.00 198 ARG A O 1
ATOM 1557 N N . CYS A 1 199 ? 4.524 -11.508 -6.655 1.00 84.94 199 CYS A N 1
ATOM 1558 C CA . CYS A 1 199 ? 4.295 -12.551 -5.661 1.00 84.94 199 CYS A CA 1
ATOM 1559 C C . CYS A 1 199 ? 3.802 -11.949 -4.336 1.00 84.94 199 CYS A C 1
ATOM 1561 O O . CYS A 1 199 ? 3.991 -10.766 -4.057 1.00 84.94 199 CYS A O 1
ATOM 1563 N N . ARG A 1 200 ? 3.182 -12.769 -3.476 1.00 86.00 200 ARG A N 1
ATOM 1564 C CA . ARG A 1 200 ? 2.830 -12.357 -2.107 1.00 86.00 200 ARG A CA 1
ATOM 1565 C C . ARG A 1 200 ? 4.074 -12.389 -1.221 1.00 86.00 200 ARG A C 1
ATOM 1567 O O . ARG A 1 200 ? 4.472 -13.447 -0.727 1.00 86.00 200 ARG A O 1
ATOM 1574 N N . VAL A 1 201 ? 4.678 -11.226 -1.014 1.00 87.12 201 VAL A N 1
ATOM 1575 C CA . VAL A 1 201 ? 5.940 -11.071 -0.284 1.00 87.12 201 VAL A CA 1
ATOM 1576 C C . VAL A 1 201 ? 5.664 -10.666 1.162 1.00 87.12 201 VAL A C 1
ATOM 1578 O O . VAL A 1 201 ? 4.949 -9.700 1.431 1.00 87.12 201 VAL A O 1
ATOM 1581 N N . ARG A 1 202 ? 6.270 -11.387 2.111 1.00 86.75 202 ARG A N 1
ATOM 1582 C CA . ARG A 1 202 ? 6.011 -11.216 3.552 1.00 86.75 202 ARG A CA 1
ATOM 1583 C C . ARG A 1 202 ? 6.382 -9.847 4.076 1.00 86.75 202 ARG A C 1
ATOM 1585 O O . ARG A 1 202 ? 5.756 -9.390 5.024 1.00 86.75 202 ARG A O 1
ATOM 1592 N N . TYR A 1 203 ? 7.395 -9.211 3.495 1.00 87.19 203 TYR A N 1
ATOM 1593 C CA . TYR A 1 203 ? 7.878 -7.905 3.941 1.00 87.19 203 TYR A CA 1
ATOM 1594 C C . TYR A 1 203 ? 6.767 -6.851 3.929 1.00 87.19 203 TYR A C 1
ATOM 1596 O O . TYR A 1 203 ? 6.678 -6.058 4.860 1.00 87.19 203 TYR A O 1
ATOM 1604 N N . PHE A 1 204 ? 5.875 -6.913 2.939 1.00 88.31 204 PHE A N 1
ATOM 1605 C CA . PHE A 1 204 ? 4.791 -5.946 2.766 1.00 88.31 204 PHE A CA 1
ATOM 1606 C C . PHE A 1 204 ? 3.478 -6.366 3.443 1.00 88.31 204 PHE A C 1
ATOM 1608 O O . PHE A 1 204 ? 2.565 -5.553 3.541 1.00 88.31 204 PHE A O 1
ATOM 1615 N N . THR A 1 205 ? 3.349 -7.619 3.902 1.00 84.12 205 THR A N 1
ATOM 1616 C CA . THR A 1 205 ? 2.103 -8.129 4.511 1.00 84.12 205 THR A CA 1
ATOM 1617 C C . THR A 1 205 ? 2.235 -8.454 5.992 1.00 84.12 205 THR A C 1
ATOM 1619 O O . THR A 1 205 ? 1.372 -8.091 6.782 1.00 84.12 205 THR A O 1
ATOM 1622 N N . ASP A 1 206 ? 3.299 -9.155 6.375 1.00 81.69 206 ASP A N 1
ATOM 1623 C CA . ASP A 1 206 ? 3.551 -9.606 7.749 1.00 81.69 206 ASP A CA 1
ATOM 1624 C C . ASP A 1 206 ? 4.706 -8.837 8.409 1.00 81.69 206 ASP A C 1
ATOM 1626 O O . ASP A 1 206 ? 5.131 -9.182 9.513 1.00 81.69 206 ASP A O 1
ATOM 1630 N N . GLY A 1 207 ? 5.247 -7.827 7.720 1.00 80.62 207 GLY A N 1
ATOM 1631 C CA . GLY A 1 207 ? 6.272 -6.937 8.247 1.00 80.62 207 GLY A CA 1
ATOM 1632 C C . GLY A 1 207 ? 5.776 -6.113 9.433 1.00 80.62 207 GLY A C 1
ATOM 1633 O O . GLY A 1 207 ? 4.582 -5.934 9.640 1.00 80.62 207 GLY A O 1
ATOM 1634 N N . VAL A 1 208 ? 6.724 -5.606 10.219 1.00 83.19 208 VAL A N 1
ATOM 1635 C CA . VAL A 1 208 ? 6.447 -4.628 11.287 1.00 83.19 208 VAL A CA 1
ATOM 1636 C C . VAL A 1 208 ? 6.852 -3.234 10.823 1.00 83.19 208 VAL A C 1
ATOM 1638 O O . VAL A 1 208 ? 6.102 -2.278 10.978 1.00 83.19 208 VAL A O 1
ATOM 1641 N N . VAL A 1 209 ? 8.033 -3.139 10.216 1.00 89.50 209 VAL A N 1
ATOM 1642 C CA . VAL A 1 209 ? 8.604 -1.912 9.672 1.00 89.50 209 VAL A CA 1
ATOM 1643 C C . VAL A 1 209 ? 9.352 -2.229 8.379 1.00 89.50 209 VAL A C 1
ATOM 1645 O O . VAL A 1 209 ? 9.949 -3.305 8.252 1.00 89.50 209 VAL A O 1
ATOM 1648 N N . LEU A 1 210 ? 9.299 -1.293 7.439 1.00 91.12 210 LEU A N 1
ATOM 1649 C CA . LEU A 1 210 ? 9.913 -1.344 6.125 1.00 91.12 210 LEU A CA 1
ATOM 1650 C C . LEU A 1 210 ? 10.531 0.025 5.816 1.00 91.12 210 LEU A C 1
ATOM 1652 O O . LEU A 1 210 ? 9.843 1.043 5.848 1.00 91.12 210 LEU A O 1
ATOM 1656 N N . GLY A 1 211 ? 11.822 0.064 5.520 1.00 93.31 211 GLY A N 1
ATOM 1657 C CA . GLY A 1 211 ? 12.532 1.319 5.275 1.00 93.31 211 GLY A CA 1
ATOM 1658 C C . GLY A 1 211 ? 14.005 1.083 5.003 1.00 93.31 211 GLY A C 1
ATOM 1659 O O . GLY A 1 211 ? 14.417 -0.065 4.847 1.00 93.31 211 GLY A O 1
ATOM 1660 N N . SER A 1 212 ? 14.802 2.146 5.010 1.00 93.50 212 SER A N 1
ATOM 1661 C CA . SER A 1 212 ? 16.257 2.035 5.019 1.00 93.50 212 SER A CA 1
ATOM 1662 C C . SER A 1 212 ? 16.747 1.301 6.272 1.00 93.50 212 SER A C 1
ATOM 1664 O O . SER A 1 212 ? 16.055 1.198 7.294 1.00 93.50 212 SER A O 1
ATOM 1666 N N . ALA A 1 213 ? 17.979 0.794 6.227 1.00 91.56 213 ALA A N 1
ATOM 1667 C CA . ALA A 1 213 ? 18.573 0.120 7.379 1.00 91.56 213 ALA A CA 1
ATOM 1668 C C . ALA A 1 213 ? 18.640 1.033 8.619 1.00 91.56 213 ALA A C 1
ATOM 1670 O O . ALA A 1 213 ? 18.447 0.563 9.740 1.00 91.56 213 ALA A O 1
ATOM 1671 N N . GLU A 1 214 ? 18.874 2.330 8.420 1.00 92.06 214 GLU A N 1
ATOM 1672 C CA . GLU A 1 214 ? 18.866 3.337 9.481 1.00 92.06 214 GLU A CA 1
ATOM 1673 C C . GLU A 1 214 ? 17.466 3.541 10.063 1.00 92.06 214 GLU A C 1
ATOM 1675 O O . GLU A 1 214 ? 17.296 3.448 11.279 1.00 92.06 214 GLU A O 1
ATOM 1680 N N . PHE A 1 215 ? 16.457 3.719 9.207 1.00 92.75 215 PHE A N 1
ATOM 1681 C CA . PHE A 1 215 ? 15.070 3.899 9.631 1.00 92.75 215 PHE A CA 1
ATOM 1682 C C . PHE A 1 215 ? 14.579 2.715 10.472 1.00 92.75 215 PHE A C 1
ATOM 1684 O O . PHE A 1 215 ? 14.030 2.884 11.563 1.00 92.75 215 PHE A O 1
ATOM 1691 N N . VAL A 1 216 ? 14.847 1.492 10.005 1.00 91.19 216 VAL A N 1
ATOM 1692 C CA . VAL A 1 216 ? 14.461 0.264 10.711 1.00 91.19 216 VAL A CA 1
ATOM 1693 C C . VAL A 1 216 ? 15.196 0.129 12.049 1.00 91.19 216 VAL A C 1
ATOM 1695 O O . VAL A 1 216 ? 14.583 -0.302 13.028 1.00 91.19 216 VAL A O 1
ATOM 1698 N N . ARG A 1 217 ? 16.487 0.490 12.121 1.00 90.00 217 ARG A N 1
ATOM 1699 C CA . ARG A 1 217 ? 17.252 0.483 13.382 1.00 90.00 217 ARG A CA 1
ATOM 1700 C C . ARG A 1 217 ? 16.715 1.504 14.377 1.00 90.00 217 ARG A C 1
ATOM 1702 O O . ARG A 1 217 ? 16.490 1.141 15.528 1.00 90.00 217 ARG A O 1
ATOM 1709 N N . SER A 1 218 ? 16.474 2.734 13.927 1.00 89.75 218 SER A N 1
ATOM 1710 C CA . SER A 1 218 ? 15.934 3.815 14.756 1.00 89.75 218 SER A CA 1
ATOM 1711 C C . SER A 1 218 ? 14.573 3.434 15.346 1.00 89.75 218 SER A C 1
ATOM 1713 O O . SER A 1 218 ? 14.387 3.469 16.564 1.00 89.75 218 SER A O 1
ATOM 1715 N N . TYR A 1 219 ? 13.657 2.936 14.509 1.00 88.81 219 TYR A N 1
ATOM 1716 C CA . TYR A 1 219 ? 12.347 2.475 14.968 1.00 88.81 219 TYR A CA 1
ATOM 1717 C C . TYR A 1 219 ? 12.446 1.309 15.964 1.00 88.81 219 TYR A C 1
ATOM 1719 O O . TYR A 1 219 ? 11.772 1.304 16.997 1.00 88.81 219 TYR A O 1
ATOM 1727 N N . ALA A 1 220 ? 13.296 0.316 15.681 1.00 85.50 220 ALA A N 1
ATOM 1728 C CA . ALA A 1 220 ? 13.471 -0.829 16.569 1.00 85.50 220 ALA A CA 1
ATOM 1729 C C . ALA A 1 220 ? 14.026 -0.421 17.943 1.00 85.50 220 ALA A C 1
ATOM 1731 O O . ALA A 1 220 ? 13.535 -0.925 18.954 1.00 85.50 220 ALA A O 1
ATOM 1732 N N . ALA A 1 221 ? 14.987 0.508 17.981 1.00 84.56 221 ALA A N 1
ATOM 1733 C CA . ALA A 1 221 ? 15.560 1.027 19.220 1.00 84.56 221 ALA A CA 1
ATOM 1734 C C . ALA A 1 221 ? 14.505 1.747 20.078 1.00 84.56 221 ALA A C 1
ATOM 1736 O O . ALA A 1 221 ? 14.378 1.462 21.268 1.00 84.56 221 ALA A O 1
ATOM 1737 N N . GLN A 1 222 ? 13.681 2.609 19.468 1.00 85.12 222 GLN A N 1
ATOM 1738 C CA . GLN A 1 222 ? 12.585 3.296 20.167 1.00 85.12 222 GLN A CA 1
ATOM 1739 C C . GLN A 1 222 ? 11.551 2.307 20.727 1.00 85.12 222 GLN A C 1
ATOM 1741 O O . GLN A 1 222 ? 11.131 2.411 21.881 1.00 85.12 222 GLN A O 1
ATOM 1746 N N . TRP A 1 223 ? 11.167 1.306 19.931 1.00 81.94 223 TRP A N 1
ATOM 1747 C CA . TRP A 1 223 ? 10.205 0.285 20.349 1.00 81.94 223 TRP A CA 1
ATOM 1748 C C . TRP A 1 223 ? 10.722 -0.587 21.505 1.00 81.94 223 TRP A C 1
ATOM 1750 O O . TRP A 1 223 ? 9.945 -0.986 22.375 1.00 81.94 223 TRP A O 1
ATOM 1760 N N . GLN A 1 224 ? 12.024 -0.883 21.525 1.00 78.69 224 GLN A N 1
ATOM 1761 C CA . GLN A 1 224 ? 12.680 -1.643 22.596 1.00 78.69 224 GLN A CA 1
ATOM 1762 C C . GLN A 1 224 ? 12.764 -0.837 23.892 1.00 78.69 224 GLN A C 1
ATOM 1764 O O . GLN A 1 224 ? 12.393 -1.361 24.945 1.00 78.69 224 GLN A O 1
ATOM 1769 N N . ALA A 1 225 ? 13.165 0.436 23.801 1.00 79.75 225 ALA A N 1
ATOM 1770 C CA . ALA A 1 225 ? 13.225 1.347 24.941 1.00 79.75 225 ALA A CA 1
ATOM 1771 C C . ALA A 1 225 ? 11.861 1.463 25.640 1.00 79.75 225 ALA A C 1
ATOM 1773 O O . ALA A 1 225 ? 11.773 1.325 26.857 1.00 79.75 225 ALA A O 1
ATOM 1774 N N . GLY A 1 226 ? 10.773 1.584 24.871 1.00 79.81 226 GLY A N 1
ATOM 1775 C CA . GLY A 1 226 ? 9.410 1.630 25.414 1.00 79.81 226 GLY A CA 1
ATOM 1776 C C . GLY A 1 226 ? 8.890 0.313 26.011 1.00 79.81 226 GLY A C 1
ATOM 1777 O O . GLY A 1 226 ? 7.798 0.296 26.574 1.00 79.81 226 GLY A O 1
ATOM 1778 N N . ARG A 1 227 ? 9.618 -0.808 25.876 1.00 77.44 227 ARG A N 1
ATOM 1779 C CA . ARG A 1 227 ? 9.197 -2.139 26.360 1.00 77.44 227 ARG A CA 1
ATOM 1780 C C . ARG A 1 227 ? 10.182 -2.810 27.319 1.00 77.44 227 ARG A C 1
ATOM 1782 O O . ARG A 1 227 ? 9.941 -3.963 27.676 1.00 77.44 227 ARG A O 1
ATOM 1789 N N . GLY A 1 228 ? 11.270 -2.138 27.700 1.00 71.50 228 GLY A N 1
ATOM 1790 C CA . GLY A 1 228 ? 12.282 -2.684 28.612 1.00 71.50 228 GLY A CA 1
ATOM 1791 C C . GLY A 1 228 ? 12.922 -3.988 28.117 1.00 71.50 228 GLY A C 1
ATOM 1792 O O . GLY A 1 228 ? 13.157 -4.893 28.911 1.00 71.50 228 GLY A O 1
ATOM 1793 N N . ARG A 1 229 ? 13.132 -4.134 26.799 1.00 67.88 229 ARG A N 1
ATOM 1794 C CA . ARG A 1 229 ? 13.720 -5.342 26.183 1.00 67.88 229 ARG A CA 1
ATOM 1795 C C . ARG A 1 229 ? 15.117 -5.070 25.628 1.00 67.88 229 ARG A C 1
ATOM 1797 O O . ARG A 1 229 ? 15.356 -3.987 25.104 1.00 67.88 229 ARG A O 1
ATOM 1804 N N . GLU A 1 230 ? 15.994 -6.077 25.677 1.00 58.06 230 GLU A N 1
ATOM 1805 C CA . GLU A 1 230 ? 17.349 -5.999 25.113 1.00 58.06 230 GLU A CA 1
ATOM 1806 C C . GLU A 1 230 ? 17.365 -5.775 23.585 1.00 58.06 230 GLU A C 1
ATOM 1808 O O . GLU A 1 230 ? 16.439 -6.209 22.880 1.00 58.06 230 GLU A O 1
ATOM 1813 N N . PRO A 1 231 ? 18.423 -5.136 23.043 1.00 55.00 231 PRO A N 1
ATOM 1814 C CA . PRO A 1 231 ? 18.492 -4.787 21.631 1.00 55.00 231 PRO A CA 1
ATOM 1815 C C . PRO A 1 231 ? 18.640 -6.011 20.720 1.00 55.00 231 PRO A C 1
ATOM 1817 O O . PRO A 1 231 ? 19.677 -6.666 20.665 1.00 55.00 231 PRO A O 1
ATOM 1820 N N . VAL A 1 232 ? 17.614 -6.293 19.918 1.00 57.72 232 VAL A N 1
ATOM 1821 C CA . VAL A 1 232 ? 17.728 -7.196 18.763 1.00 57.72 232 VAL A CA 1
ATOM 1822 C C . VAL A 1 232 ? 18.306 -6.419 17.583 1.00 57.72 232 VAL A C 1
ATOM 1824 O O . VAL A 1 232 ? 17.785 -5.359 17.236 1.00 57.72 232 VAL A O 1
ATOM 1827 N N . VAL A 1 233 ? 19.318 -6.982 16.912 1.00 62.06 233 VAL A N 1
ATOM 1828 C CA . VAL A 1 233 ? 19.871 -6.441 15.658 1.00 62.06 233 VAL A CA 1
ATOM 1829 C C . VAL A 1 233 ? 18.747 -6.244 14.632 1.00 62.06 233 VAL A C 1
ATOM 1831 O O . VAL A 1 233 ? 18.155 -7.213 14.145 1.00 62.06 233 VAL A O 1
ATOM 1834 N N . ALA A 1 234 ? 18.453 -4.986 14.306 1.00 68.56 234 ALA A N 1
ATOM 1835 C CA . ALA A 1 234 ? 17.460 -4.566 13.320 1.00 68.56 234 ALA A CA 1
ATOM 1836 C C . ALA A 1 234 ? 18.135 -3.926 12.091 1.00 68.56 234 ALA A C 1
ATOM 1838 O O . ALA A 1 234 ? 19.330 -3.638 12.106 1.00 68.56 234 ALA A O 1
ATOM 1839 N N . GLY A 1 235 ? 17.383 -3.726 11.005 1.00 73.44 235 GLY A N 1
ATOM 1840 C CA . GLY A 1 235 ? 17.894 -3.090 9.782 1.00 73.44 235 GLY A CA 1
ATOM 1841 C C . GLY A 1 235 ? 18.692 -4.035 8.888 1.00 73.44 235 GLY A C 1
ATOM 1842 O O . GLY A 1 235 ? 19.716 -3.653 8.331 1.00 73.44 235 GLY A O 1
ATOM 1843 N N . THR A 1 236 ? 18.245 -5.287 8.769 1.00 82.94 236 THR A N 1
ATOM 1844 C CA . THR A 1 236 ? 18.844 -6.254 7.840 1.00 82.94 236 THR A CA 1
ATOM 1845 C C . THR A 1 236 ? 18.286 -6.035 6.437 1.00 82.94 236 THR A C 1
ATOM 1847 O O . THR A 1 236 ? 17.073 -5.904 6.292 1.00 82.94 236 THR A O 1
ATOM 1850 N N . ALA A 1 237 ? 19.143 -6.052 5.414 1.00 86.88 237 ALA A N 1
ATOM 1851 C CA . ALA A 1 237 ? 18.718 -5.936 4.019 1.00 86.88 237 ALA A CA 1
ATOM 1852 C C . ALA A 1 237 ? 17.679 -7.009 3.635 1.00 86.88 237 ALA A C 1
ATOM 1854 O O . ALA A 1 237 ? 17.806 -8.187 4.007 1.00 86.88 237 ALA A O 1
ATOM 1855 N N . ALA A 1 238 ? 16.652 -6.591 2.894 1.00 86.56 238 ALA A N 1
ATOM 1856 C CA . ALA A 1 238 ? 15.649 -7.473 2.313 1.00 86.56 238 ALA A CA 1
ATOM 1857 C C . ALA A 1 238 ? 16.305 -8.436 1.309 1.00 86.56 238 ALA A C 1
ATOM 1859 O O . ALA A 1 238 ? 17.261 -8.084 0.624 1.00 86.56 238 ALA A O 1
ATOM 1860 N N . ARG A 1 239 ? 15.808 -9.676 1.229 1.00 85.00 239 ARG A N 1
ATOM 1861 C CA . ARG A 1 239 ? 16.390 -10.733 0.384 1.00 85.00 239 ARG A CA 1
ATOM 1862 C C . ARG A 1 239 ? 15.450 -11.162 -0.734 1.00 85.00 239 ARG A C 1
ATOM 1864 O O . ARG A 1 239 ? 14.243 -10.939 -0.675 1.00 85.00 239 ARG A O 1
ATOM 1871 N N . GLY A 1 240 ? 16.016 -11.845 -1.723 1.00 80.56 240 GLY A N 1
ATOM 1872 C CA . GLY A 1 240 ? 15.283 -12.526 -2.792 1.00 80.56 240 GLY A CA 1
ATOM 1873 C C . GLY A 1 240 ? 14.985 -11.676 -4.025 1.00 80.56 240 GLY A C 1
ATOM 1874 O O . GLY A 1 240 ? 14.412 -12.185 -4.980 1.00 80.56 240 GLY A O 1
ATOM 1875 N N . ALA A 1 241 ? 15.399 -10.414 -4.028 1.00 84.94 241 ALA A N 1
ATOM 1876 C CA . ALA A 1 241 ? 15.451 -9.562 -5.207 1.00 84.94 241 ALA A CA 1
ATOM 1877 C C . ALA A 1 241 ? 16.469 -8.445 -4.969 1.00 84.94 241 ALA A C 1
ATOM 1879 O O . ALA A 1 241 ? 16.841 -8.180 -3.822 1.00 84.94 241 ALA A O 1
ATOM 1880 N N . ALA A 1 242 ? 16.817 -7.734 -6.037 1.00 85.38 242 ALA A N 1
ATOM 1881 C CA . ALA A 1 242 ? 17.540 -6.472 -5.969 1.00 85.38 242 ALA A CA 1
ATOM 1882 C C . ALA A 1 242 ? 16.636 -5.358 -5.397 1.00 85.38 242 ALA A C 1
ATOM 1884 O O . ALA A 1 242 ? 16.158 -4.486 -6.119 1.00 85.38 242 ALA A O 1
ATOM 1885 N N . TRP A 1 243 ? 16.366 -5.414 -4.090 1.00 86.69 243 TRP A N 1
ATOM 1886 C CA . TRP A 1 243 ? 15.490 -4.474 -3.380 1.00 86.69 243 TRP A CA 1
ATOM 1887 C C . TRP A 1 243 ? 16.134 -3.109 -3.094 1.00 86.69 243 TRP A C 1
ATOM 1889 O O . TRP A 1 243 ? 15.478 -2.245 -2.520 1.00 86.69 243 TRP A O 1
ATOM 1899 N N . GLY A 1 244 ? 17.405 -2.907 -3.449 1.00 88.50 244 GLY A N 1
ATOM 1900 C CA . GLY A 1 244 ? 18.141 -1.681 -3.136 1.00 88.50 244 GLY A CA 1
ATOM 1901 C C . GLY A 1 244 ? 18.431 -1.542 -1.639 1.00 88.50 244 GLY A C 1
ATOM 1902 O O . GLY A 1 244 ? 18.918 -2.474 -1.003 1.00 88.50 244 GLY A O 1
ATOM 1903 N N . ASP A 1 245 ? 18.126 -0.376 -1.078 1.00 89.88 245 ASP A N 1
ATOM 1904 C CA . ASP A 1 245 ? 18.351 -0.013 0.331 1.00 89.88 245 ASP A CA 1
ATOM 1905 C C . ASP A 1 245 ? 17.268 -0.529 1.301 1.00 89.88 245 ASP A C 1
ATOM 1907 O O . ASP A 1 245 ? 17.301 -0.226 2.497 1.00 89.88 245 ASP A O 1
ATOM 1911 N N . LEU A 1 246 ? 16.316 -1.325 0.807 1.00 91.00 246 LEU A N 1
ATOM 1912 C CA . LEU A 1 246 ? 15.204 -1.839 1.596 1.00 91.00 246 LEU A CA 1
ATOM 1913 C C . LEU A 1 246 ? 15.687 -2.793 2.695 1.00 91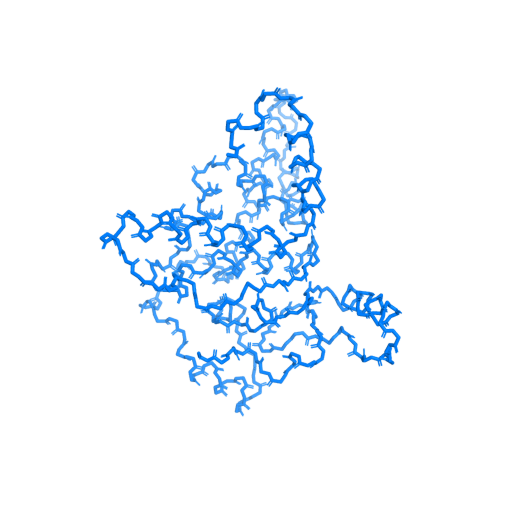.00 246 LEU A C 1
ATOM 1915 O O . LEU A 1 246 ? 16.320 -3.820 2.438 1.00 91.00 246 LEU A O 1
ATOM 1919 N N . ALA A 1 247 ? 15.309 -2.496 3.930 1.00 90.50 247 ALA A N 1
ATOM 1920 C CA . ALA A 1 247 ? 15.620 -3.277 5.111 1.00 90.50 247 ALA A CA 1
ATOM 1921 C C . ALA A 1 247 ? 14.357 -3.669 5.887 1.00 90.50 247 ALA A C 1
ATOM 1923 O O . ALA A 1 247 ? 13.311 -3.019 5.831 1.00 90.50 247 ALA A O 1
ATOM 1924 N N . VAL A 1 248 ? 14.478 -4.762 6.640 1.00 85.50 248 VAL A N 1
ATOM 1925 C CA . VAL A 1 248 ? 13.424 -5.340 7.482 1.00 85.50 248 VAL A CA 1
ATOM 1926 C C . VAL A 1 248 ? 13.987 -5.798 8.831 1.00 85.50 248 VAL A C 1
ATOM 1928 O O . VAL A 1 248 ? 15.201 -5.878 9.050 1.00 85.50 248 VAL A O 1
ATOM 1931 N N . VAL A 1 249 ? 13.095 -6.136 9.763 1.00 81.19 249 VAL A N 1
ATOM 1932 C CA . VAL A 1 249 ? 13.470 -6.770 11.037 1.00 81.19 249 VAL A CA 1
ATOM 1933 C C . VAL A 1 249 ? 13.957 -8.210 10.823 1.00 81.19 249 VAL A C 1
ATOM 1935 O O . VAL A 1 249 ? 13.404 -8.962 10.021 1.00 81.19 249 VAL A O 1
ATOM 1938 N N . ASN A 1 250 ? 14.969 -8.630 11.584 1.00 67.25 250 ASN A N 1
ATOM 1939 C CA . ASN A 1 250 ? 15.738 -9.861 11.346 1.00 67.25 250 ASN A CA 1
ATOM 1940 C C . ASN A 1 250 ? 14.881 -11.151 11.308 1.00 67.25 250 ASN A C 1
ATOM 1942 O O . ASN A 1 250 ? 15.131 -12.063 10.518 1.00 67.25 250 ASN A O 1
ATOM 1946 N N . LYS A 1 251 ? 13.785 -11.210 12.083 1.00 63.56 251 LYS A N 1
ATOM 1947 C CA . LYS A 1 251 ? 12.845 -12.352 12.093 1.00 63.56 251 LYS A CA 1
ATOM 1948 C C . LYS A 1 251 ? 12.155 -12.587 10.737 1.00 63.56 251 LYS A C 1
ATOM 1950 O O . LYS A 1 251 ? 11.736 -13.708 10.454 1.00 63.56 251 LYS A O 1
ATOM 1955 N N . MET A 1 252 ? 12.084 -11.567 9.880 1.00 65.31 252 MET A N 1
ATOM 1956 C CA . MET A 1 252 ? 11.470 -11.650 8.551 1.00 65.31 252 MET A CA 1
ATOM 1957 C C . MET A 1 252 ? 12.416 -12.214 7.481 1.00 65.31 252 MET A C 1
ATOM 1959 O O . MET A 1 252 ? 11.962 -12.580 6.403 1.00 65.31 252 MET A O 1
ATOM 1963 N N . ARG A 1 253 ? 13.715 -12.371 7.771 1.00 61.47 253 ARG A N 1
ATOM 1964 C CA . ARG A 1 253 ? 14.734 -12.813 6.800 1.00 61.47 253 ARG A CA 1
ATOM 1965 C C . ARG A 1 253 ? 14.541 -14.246 6.284 1.00 61.47 253 ARG A C 1
ATOM 1967 O O . ARG A 1 253 ? 15.032 -14.570 5.208 1.00 61.47 253 ARG A O 1
ATOM 1974 N N . ARG A 1 254 ? 13.894 -15.123 7.059 1.00 64.62 254 ARG A N 1
ATOM 1975 C CA . ARG A 1 254 ? 13.918 -16.578 6.807 1.00 64.62 254 ARG A CA 1
ATOM 1976 C C . ARG A 1 254 ? 13.018 -17.043 5.661 1.00 64.62 254 ARG A C 1
ATOM 1978 O O . ARG A 1 254 ? 13.323 -18.068 5.072 1.00 64.62 254 ARG A O 1
ATOM 1985 N N . ALA A 1 255 ? 11.947 -16.318 5.340 1.00 70.81 255 ALA A N 1
ATOM 1986 C CA . ALA A 1 255 ? 11.096 -16.651 4.199 1.00 70.81 255 ALA A CA 1
ATOM 1987 C C . ALA A 1 255 ? 10.628 -15.374 3.500 1.00 70.81 255 ALA A C 1
ATOM 1989 O O . ALA A 1 255 ? 10.078 -14.486 4.150 1.00 70.81 255 ALA A O 1
ATOM 1990 N N . VAL A 1 256 ? 10.844 -15.296 2.186 1.00 73.31 256 VAL A N 1
ATOM 1991 C CA . VAL A 1 256 ? 10.444 -14.145 1.359 1.00 73.31 256 VAL A CA 1
ATOM 1992 C C . VAL A 1 256 ? 8.936 -14.181 1.074 1.00 73.31 256 VAL A C 1
ATOM 1994 O O . VAL A 1 256 ? 8.280 -13.142 1.116 1.00 73.31 256 VAL A O 1
ATOM 1997 N N . PHE A 1 257 ? 8.357 -15.371 0.878 1.00 76.44 257 PHE A N 1
ATOM 1998 C CA . PHE A 1 257 ? 6.926 -15.562 0.603 1.00 76.44 257 PHE A CA 1
ATOM 1999 C C . PHE A 1 257 ? 6.137 -16.026 1.832 1.00 76.44 257 PHE A C 1
ATOM 2001 O O . PHE A 1 257 ? 6.651 -16.773 2.666 1.00 76.44 257 PHE A O 1
ATOM 2008 N N . GLY A 1 258 ? 4.900 -15.532 1.973 1.00 63.16 258 GLY A N 1
ATOM 2009 C CA . GLY A 1 258 ? 4.013 -15.816 3.116 1.00 63.16 258 GLY A CA 1
ATOM 2010 C C . GLY A 1 258 ? 3.456 -17.231 3.090 1.00 63.16 258 GLY A C 1
ATOM 2011 O O . GLY A 1 258 ? 3.400 -17.824 2.018 1.00 63.16 258 GLY A O 1
ATOM 2012 N N . ALA A 1 259 ? 3.031 -17.778 4.232 1.00 57.84 259 ALA A N 1
ATOM 2013 C CA . ALA A 1 259 ? 2.238 -19.011 4.227 1.00 57.84 259 ALA A CA 1
ATOM 2014 C C . ALA A 1 259 ? 0.980 -18.811 3.356 1.00 57.84 259 ALA A C 1
ATOM 2016 O O . ALA A 1 259 ? 0.477 -17.685 3.262 1.00 57.84 259 ALA A O 1
ATOM 2017 N N . THR A 1 260 ? 0.569 -19.866 2.650 1.00 50.25 260 THR A N 1
ATOM 2018 C CA . THR A 1 260 ? -0.642 -19.885 1.812 1.00 50.25 260 THR A CA 1
ATOM 2019 C C . THR A 1 260 ? -1.873 -19.582 2.641 1.00 50.25 260 THR A C 1
ATOM 2021 O O . THR A 1 260 ? -2.025 -20.267 3.677 1.00 50.25 260 THR A O 1
#